Protein AF-A0AAX3AUS3-F1 (afdb_monomer_lite)

InterPro domains:
  IPR010995 DNA repair Rad51/transcription factor NusA, alpha-helical [SSF47794] (256-309)
  IPR06010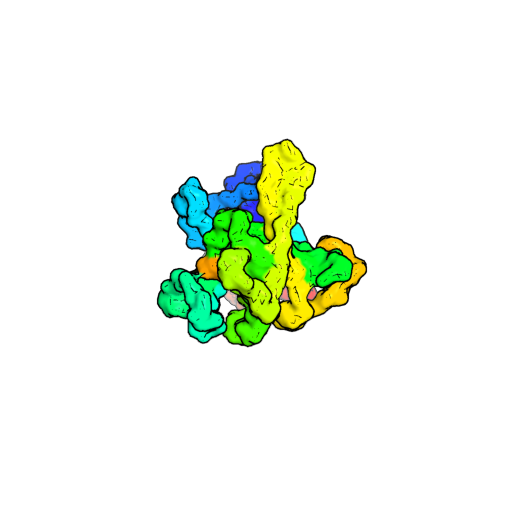1 SAM-like helix-hairpin-helix tandem [PF14520] (258-306)

Secondary structure (DSSP, 8-state):
-EEE-GGGHHHHSSEEEEEPP--TT----TTEE--EEETTEEE-PPPHHHHHHTT--HHHHHTT-PPPEEEEEETTEEEEEEPPEEEEEGGGS-TT-----BTTEEEEEEEEEE--EEETTEEEEE-HHHHHHTT---TTTEEEEEE-GGGHHHH-TTEEEEEEEEGGGS---SSPEEEEEEPPS-TT----EEEEEEPHHHHHHTT--GGGTSS--GGGSPPEEEEEETTEEEEEPPPP------------S----GGGSTT--HHHHHHHHHTT--SHHHHHH--HHHHHTSTT--HHHHHHHHHHHHHHHHHHHH--

Structure (mmCIF, N/CA/C/O backbone):
data_AF-A0AAX3AUS3-F1
#
_entry.id   AF-A0AAX3AUS3-F1
#
loop_
_atom_site.group_PDB
_atom_site.id
_atom_site.type_symbol
_atom_site.label_atom_id
_atom_site.label_alt_id
_atom_site.label_comp_id
_atom_site.label_asym_id
_atom_site.label_entity_id
_atom_site.label_seq_id
_atom_site.pdbx_PDB_ins_code
_atom_site.Cartn_x
_atom_site.Cartn_y
_atom_site.Cartn_z
_atom_site.occupancy
_atom_site.B_iso_or_equiv
_atom_site.auth_seq_id
_atom_site.auth_comp_id
_atom_site.auth_asym_id
_atom_site.auth_atom_id
_atom_site.pdbx_PDB_model_num
ATOM 1 N N . MET A 1 1 ? 20.034 9.438 -1.985 1.00 83.94 1 MET A N 1
ATOM 2 C CA . MET A 1 1 ? 19.423 10.259 -3.056 1.00 83.94 1 MET A CA 1
ATOM 3 C C . MET A 1 1 ? 18.583 9.333 -3.918 1.00 83.94 1 MET A C 1
ATOM 5 O O . MET A 1 1 ? 18.997 8.189 -4.070 1.00 83.94 1 MET A O 1
ATOM 9 N N . PHE A 1 2 ? 17.438 9.776 -4.434 1.00 87.12 2 PHE A N 1
ATOM 10 C CA . PHE A 1 2 ? 16.568 8.939 -5.269 1.00 87.12 2 PHE A CA 1
ATOM 11 C C . PHE A 1 2 ? 16.432 9.515 -6.677 1.00 87.12 2 PHE A C 1
ATOM 13 O O . PHE A 1 2 ? 16.380 10.736 -6.821 1.00 87.12 2 PHE A O 1
ATOM 20 N N . ARG A 1 3 ? 16.354 8.645 -7.693 1.00 89.19 3 ARG A N 1
ATOM 21 C CA . ARG A 1 3 ? 15.938 9.011 -9.056 1.00 89.19 3 ARG A CA 1
ATOM 22 C C . ARG A 1 3 ? 14.660 8.305 -9.441 1.00 89.19 3 ARG A C 1
ATOM 24 O O . ARG A 1 3 ? 14.629 7.077 -9.458 1.00 89.19 3 ARG A O 1
ATOM 31 N N . TYR A 1 4 ? 13.660 9.097 -9.796 1.00 90.00 4 TYR A N 1
ATOM 32 C CA . TYR A 1 4 ? 12.400 8.601 -10.331 1.00 90.00 4 TYR A CA 1
ATOM 33 C C . TYR A 1 4 ? 12.558 8.122 -11.777 1.00 90.00 4 TYR A C 1
ATOM 35 O O . TYR A 1 4 ? 13.305 8.727 -12.556 1.00 90.00 4 TYR A O 1
ATOM 43 N N . VAL A 1 5 ? 11.833 7.060 -12.127 1.00 90.06 5 VAL A N 1
ATOM 44 C CA . VAL A 1 5 ? 11.762 6.499 -13.486 1.00 90.06 5 VAL A CA 1
ATOM 45 C C . VAL A 1 5 ? 10.288 6.441 -13.931 1.00 90.06 5 VAL A C 1
ATOM 47 O O . VAL A 1 5 ? 9.714 5.360 -14.036 1.00 90.06 5 VAL A O 1
ATOM 50 N N . PRO A 1 6 ? 9.624 7.602 -14.115 1.00 90.94 6 PRO A N 1
ATOM 51 C CA . PRO A 1 6 ? 8.190 7.667 -14.420 1.00 90.94 6 PRO A CA 1
ATOM 52 C C . PRO A 1 6 ? 7.816 6.971 -15.733 1.00 90.94 6 PRO A C 1
ATOM 54 O O . PRO A 1 6 ? 6.706 6.470 -15.857 1.00 90.94 6 PRO A O 1
ATOM 57 N N . GLU A 1 7 ? 8.745 6.884 -16.687 1.00 89.94 7 GLU A N 1
ATOM 58 C CA . GLU A 1 7 ? 8.557 6.166 -17.951 1.00 89.94 7 GLU A CA 1
ATOM 59 C C . GLU A 1 7 ? 8.292 4.655 -17.801 1.00 89.94 7 GLU A C 1
ATOM 61 O O . GLU A 1 7 ? 7.805 4.038 -18.742 1.00 89.94 7 GLU A O 1
ATOM 66 N N . GLU A 1 8 ? 8.574 4.059 -16.639 1.00 89.00 8 GLU A N 1
ATOM 67 C CA . GLU A 1 8 ? 8.323 2.634 -16.378 1.00 89.00 8 GLU A CA 1
ATOM 68 C C . GLU A 1 8 ? 6.942 2.363 -15.759 1.00 89.00 8 GLU A C 1
ATOM 70 O O . GLU A 1 8 ? 6.615 1.204 -15.499 1.00 89.00 8 GLU A O 1
ATOM 75 N N . VAL A 1 9 ? 6.115 3.393 -15.524 1.00 91.81 9 VAL A N 1
ATOM 76 C CA . VAL A 1 9 ? 4.800 3.219 -14.882 1.00 91.81 9 VAL A CA 1
ATOM 77 C C . VAL A 1 9 ? 3.890 2.277 -15.667 1.00 91.81 9 VAL A C 1
ATOM 79 O O . VAL A 1 9 ? 3.230 1.444 -15.063 1.00 91.81 9 VAL A O 1
ATOM 82 N N . ASP A 1 10 ? 3.918 2.319 -16.999 1.00 87.44 10 ASP A N 1
ATOM 83 C CA . ASP A 1 10 ? 3.092 1.438 -17.834 1.00 87.44 10 ASP A CA 1
ATOM 84 C C . ASP A 1 10 ? 3.562 -0.026 -17.774 1.00 87.44 10 ASP A C 1
ATOM 86 O O . ASP A 1 10 ? 2.761 -0.949 -17.922 1.00 87.44 10 ASP A O 1
ATOM 90 N N . ASN A 1 11 ? 4.859 -0.250 -17.529 1.00 86.50 11 ASN A N 1
ATOM 91 C CA . ASN A 1 11 ? 5.459 -1.584 -17.465 1.00 86.50 11 ASN A CA 1
ATOM 92 C C . ASN A 1 11 ? 5.329 -2.211 -16.072 1.00 86.50 11 ASN A C 1
ATOM 94 O O . ASN A 1 11 ? 5.093 -3.411 -15.946 1.00 86.50 11 ASN A O 1
ATOM 98 N N . LEU A 1 12 ? 5.528 -1.410 -15.024 1.00 87.44 12 LEU A N 1
ATOM 99 C CA . LEU A 1 12 ? 5.581 -1.870 -13.634 1.00 87.44 12 LEU A CA 1
ATOM 100 C C . LEU A 1 12 ? 4.261 -1.632 -12.884 1.00 87.44 12 LEU A C 1
ATOM 102 O O . LEU A 1 12 ? 4.035 -2.194 -11.809 1.00 87.44 12 LEU A O 1
ATOM 106 N N . GLY A 1 13 ? 3.399 -0.769 -13.425 1.00 88.62 13 GLY A N 1
ATOM 107 C CA . GLY A 1 13 ? 2.206 -0.233 -12.772 1.00 88.62 13 GLY A CA 1
ATOM 108 C C . GLY A 1 13 ? 2.511 0.580 -11.507 1.00 88.62 13 GLY A C 1
ATOM 109 O O . GLY A 1 13 ? 1.615 0.780 -10.700 1.00 88.62 13 GLY A O 1
ATOM 110 N N . VAL A 1 14 ? 3.771 0.968 -11.297 1.00 91.94 14 VAL A N 1
ATOM 111 C CA . VAL A 1 14 ? 4.251 1.847 -10.222 1.00 91.94 14 VAL A CA 1
ATOM 112 C C . VAL A 1 14 ? 5.339 2.744 -10.781 1.00 91.94 14 VAL A C 1
ATOM 114 O O . VAL A 1 14 ? 6.019 2.375 -11.737 1.00 91.94 14 VAL A O 1
ATOM 117 N N . VAL A 1 15 ? 5.576 3.886 -10.144 1.00 93.19 15 VAL A N 1
ATOM 118 C CA . VAL A 1 15 ? 6.732 4.727 -10.456 1.00 93.19 15 VAL A CA 1
ATOM 119 C C . VAL A 1 15 ? 7.879 4.379 -9.507 1.00 93.19 15 VAL A C 1
ATOM 121 O O . VAL A 1 15 ? 7.813 4.735 -8.327 1.00 93.19 15 VAL A O 1
ATOM 124 N N . PRO A 1 16 ? 8.947 3.700 -9.965 1.00 92.25 16 PRO A N 1
ATOM 125 C CA . PRO A 1 16 ? 10.078 3.387 -9.108 1.00 92.25 16 PRO A CA 1
ATOM 126 C C . PRO A 1 16 ? 10.977 4.615 -8.908 1.00 92.25 16 PRO A C 1
ATOM 128 O O . PRO A 1 16 ? 11.146 5.475 -9.776 1.00 92.25 16 PRO A O 1
ATOM 131 N N . ALA A 1 17 ? 11.605 4.656 -7.743 1.00 91.44 17 ALA A N 1
ATOM 132 C CA . ALA A 1 17 ? 12.586 5.624 -7.300 1.00 91.44 17 ALA A CA 1
ATOM 133 C C . ALA A 1 17 ? 13.828 4.867 -6.815 1.00 91.44 17 ALA A C 1
ATOM 135 O O . ALA A 1 17 ? 13.840 4.247 -5.749 1.00 91.44 17 ALA A O 1
ATOM 136 N N . LEU A 1 18 ? 14.887 4.903 -7.620 1.00 89.00 18 LEU A N 1
ATOM 137 C CA . LEU A 1 18 ? 16.104 4.132 -7.386 1.00 89.00 18 LEU A CA 1
ATOM 138 C C . LEU A 1 18 ? 17.051 4.890 -6.457 1.00 89.00 18 LEU A C 1
ATOM 140 O O . LEU A 1 18 ? 17.414 6.040 -6.725 1.00 89.00 18 LEU A O 1
ATOM 144 N N . GLY A 1 19 ? 17.468 4.240 -5.374 1.00 85.94 19 GLY A N 1
ATOM 145 C CA . GLY A 1 19 ? 18.460 4.752 -4.443 1.00 85.94 19 GLY A CA 1
ATOM 146 C C . GLY A 1 19 ? 19.849 4.768 -5.076 1.00 85.94 19 GLY A C 1
ATOM 147 O O . GLY A 1 19 ? 20.423 3.724 -5.388 1.00 85.94 19 GLY A O 1
ATOM 148 N N . MET A 1 20 ? 20.422 5.958 -5.232 1.00 81.12 20 MET A N 1
ATOM 149 C CA . MET A 1 20 ? 21.800 6.127 -5.686 1.00 81.12 20 MET A CA 1
ATOM 150 C C . MET A 1 20 ? 22.754 6.310 -4.512 1.00 81.12 20 MET A C 1
ATOM 152 O O . MET A 1 20 ? 22.432 7.004 -3.539 1.00 81.12 20 MET A O 1
ATOM 156 N N . GLU A 1 21 ? 23.952 5.735 -4.643 1.00 79.38 21 GLU A N 1
ATOM 157 C CA . GLU A 1 21 ? 25.072 6.086 -3.771 1.00 79.38 21 GLU A CA 1
ATOM 158 C C . GLU A 1 21 ? 25.444 7.542 -4.010 1.00 79.38 21 GLU A C 1
ATOM 160 O O . GLU A 1 21 ? 25.384 8.045 -5.135 1.00 79.38 21 GLU A O 1
ATOM 165 N N . GLU A 1 22 ? 25.805 8.226 -2.933 1.00 67.50 22 GLU A N 1
ATOM 166 C CA . GLU A 1 22 ? 26.181 9.631 -2.945 1.00 67.50 22 GLU A CA 1
ATOM 167 C C . GLU A 1 22 ? 27.541 9.804 -3.643 1.00 67.50 22 GLU A C 1
ATOM 169 O O . GLU A 1 22 ? 28.576 10.014 -3.018 1.00 67.50 22 GLU A O 1
ATOM 174 N N . SER A 1 23 ? 27.569 9.675 -4.971 1.00 59.72 23 SER A N 1
ATOM 175 C CA . SER A 1 23 ? 28.712 10.116 -5.761 1.00 59.72 23 SER A CA 1
ATOM 176 C C . SER A 1 23 ? 28.613 11.633 -5.920 1.00 59.72 23 SER A C 1
ATOM 178 O O . SER A 1 23 ? 27.679 12.173 -6.513 1.00 59.72 23 SER A O 1
ATOM 180 N N . VAL A 1 24 ? 29.586 12.331 -5.337 1.00 54.22 24 VAL A N 1
ATOM 181 C CA . VAL A 1 24 ? 29.625 13.786 -5.089 1.00 54.22 24 VAL A CA 1
ATOM 182 C C . VAL A 1 24 ? 29.615 14.648 -6.374 1.00 54.22 24 VAL A C 1
ATOM 184 O O . VAL A 1 24 ? 29.699 15.870 -6.309 1.00 54.22 24 VAL A O 1
ATOM 187 N N . THR A 1 25 ? 29.491 14.060 -7.566 1.00 60.34 25 THR A N 1
ATOM 188 C CA . THR A 1 25 ? 29.701 14.763 -8.844 1.00 60.34 25 THR A CA 1
ATOM 189 C C . THR A 1 25 ? 28.603 14.588 -9.887 1.00 60.34 25 THR A C 1
ATOM 191 O O . THR A 1 25 ? 28.733 15.155 -10.972 1.00 60.34 25 THR A O 1
ATOM 194 N N . SER A 1 26 ? 27.521 13.858 -9.605 1.00 55.59 26 SER A N 1
ATOM 195 C CA . SER A 1 26 ? 26.424 13.746 -10.576 1.00 55.59 26 SER A CA 1
ATOM 196 C C . SER A 1 26 ? 25.618 15.054 -10.622 1.00 55.59 26 SER A C 1
ATOM 198 O O . SER A 1 26 ? 25.178 15.528 -9.570 1.00 55.59 26 SER A O 1
ATOM 200 N N . PRO A 1 27 ? 25.429 15.675 -11.803 1.00 60.28 27 PRO A N 1
ATOM 201 C CA . PRO A 1 27 ? 24.556 16.833 -11.946 1.00 60.28 27 PRO A CA 1
ATOM 202 C C . PRO A 1 27 ? 23.174 16.510 -11.376 1.00 60.28 27 PRO A C 1
ATOM 204 O O . PRO A 1 27 ? 22.625 15.445 -11.656 1.00 60.28 27 PRO A O 1
ATOM 207 N N . ARG A 1 28 ? 22.614 17.419 -10.570 1.00 65.00 28 ARG A N 1
ATOM 208 C CA . ARG A 1 28 ? 21.222 17.313 -10.123 1.00 65.00 28 ARG A CA 1
ATOM 209 C C . ARG A 1 28 ? 20.325 17.458 -11.347 1.00 65.00 28 ARG A C 1
ATOM 211 O O . ARG A 1 28 ? 20.086 18.573 -11.800 1.00 65.00 28 ARG A O 1
ATOM 218 N N . ASP A 1 29 ? 19.894 16.335 -11.897 1.00 71.69 29 ASP A N 1
ATOM 219 C CA . ASP A 1 29 ? 18.807 16.307 -12.868 1.00 71.69 29 ASP A CA 1
ATOM 220 C C . ASP A 1 29 ? 17.475 16.560 -12.141 1.00 71.69 29 ASP A C 1
ATOM 222 O O . ASP A 1 29 ? 17.361 16.275 -10.945 1.00 71.69 29 ASP A O 1
ATOM 226 N N . SER A 1 30 ? 16.461 17.063 -12.848 1.00 71.50 30 SER A N 1
ATOM 227 C CA . SER A 1 30 ? 15.121 17.353 -12.312 1.00 71.50 30 SER A CA 1
ATOM 228 C C . SER A 1 30 ? 14.442 16.135 -11.685 1.00 71.50 30 SER A C 1
ATOM 230 O O . SER A 1 30 ? 13.497 16.281 -10.922 1.00 71.50 30 SER A O 1
ATOM 232 N N . ARG A 1 31 ? 14.936 14.930 -11.979 1.00 70.62 31 ARG A N 1
ATOM 233 C CA . ARG A 1 31 ? 14.431 13.653 -11.463 1.00 70.62 31 ARG A CA 1
ATOM 234 C C . ARG A 1 31 ? 15.133 13.170 -10.199 1.00 70.62 31 ARG A C 1
ATOM 236 O O . ARG A 1 31 ? 14.808 12.090 -9.712 1.00 70.62 31 ARG A O 1
ATOM 243 N N . THR A 1 32 ? 16.111 13.922 -9.697 1.00 70.75 32 THR A N 1
ATOM 244 C CA . THR A 1 32 ? 16.968 13.507 -8.587 1.00 70.75 32 THR A CA 1
ATOM 245 C C . THR A 1 32 ? 16.659 14.302 -7.324 1.00 70.75 32 THR A C 1
ATOM 247 O O . THR A 1 32 ? 16.938 15.498 -7.256 1.00 70.75 32 THR A O 1
ATOM 250 N N . TYR A 1 33 ? 16.155 13.627 -6.292 1.00 75.12 33 TYR A N 1
ATOM 251 C CA . TYR A 1 33 ? 15.685 14.280 -5.070 1.00 75.12 33 TYR A CA 1
ATOM 252 C C . TYR A 1 33 ? 16.446 13.810 -3.827 1.00 75.12 33 TYR A C 1
ATOM 254 O O . TYR A 1 33 ? 16.821 12.635 -3.687 1.00 75.12 33 TYR A O 1
ATOM 262 N N . SER A 1 34 ? 16.718 14.756 -2.923 1.00 72.00 34 SER A N 1
ATOM 263 C CA . SER A 1 34 ? 17.267 14.468 -1.599 1.00 72.00 34 SER A CA 1
ATOM 264 C C . SER A 1 34 ? 16.146 14.164 -0.613 1.00 72.00 34 SER A C 1
ATOM 266 O O . SER A 1 34 ? 15.047 14.706 -0.698 1.00 72.00 34 SER A O 1
ATOM 268 N N . VAL A 1 35 ? 16.445 13.274 0.331 1.00 76.81 35 VAL A N 1
ATOM 269 C CA . VAL A 1 35 ? 15.640 13.143 1.541 1.00 76.81 35 VAL A CA 1
ATOM 270 C C . VAL A 1 35 ? 16.222 14.117 2.544 1.00 76.81 35 VAL A C 1
ATOM 272 O O . VAL A 1 35 ? 17.335 13.914 3.031 1.00 76.81 35 VAL A O 1
ATOM 275 N N . ASP A 1 36 ? 15.479 15.175 2.835 1.00 75.88 36 ASP A N 1
ATOM 276 C CA . ASP A 1 36 ? 15.906 16.163 3.814 1.00 75.88 36 ASP A CA 1
ATOM 277 C C . ASP A 1 36 ? 15.359 15.776 5.191 1.00 75.88 36 ASP A C 1
ATOM 279 O O . ASP A 1 36 ? 14.170 15.483 5.355 1.00 75.88 36 ASP A O 1
ATOM 283 N N . ASN A 1 37 ? 16.229 15.788 6.203 1.00 75.00 37 ASN A N 1
ATOM 284 C CA . ASN A 1 37 ? 15.822 15.615 7.593 1.00 75.00 37 ASN A CA 1
ATOM 285 C C . ASN A 1 37 ? 15.457 16.983 8.182 1.00 75.00 37 ASN A C 1
ATOM 287 O O . ASN A 1 37 ? 16.305 17.708 8.708 1.00 75.00 37 ASN A O 1
ATOM 291 N N . ALA A 1 38 ? 14.185 17.356 8.069 1.00 69.44 38 ALA A N 1
ATOM 292 C CA . ALA A 1 38 ? 13.661 18.594 8.628 1.00 69.44 38 ALA A CA 1
ATOM 293 C C . ALA A 1 38 ? 12.953 18.295 9.957 1.00 69.44 38 ALA A C 1
ATOM 295 O O . ALA A 1 38 ? 11.799 17.870 9.991 1.00 69.44 38 ALA A O 1
ATOM 296 N N . GLY A 1 39 ? 13.652 18.513 11.074 1.00 72.19 39 GLY A N 1
ATOM 297 C CA . GLY A 1 39 ? 13.067 18.374 12.413 1.00 72.19 39 GLY A CA 1
ATOM 298 C C . GLY A 1 39 ? 12.780 16.928 12.828 1.00 72.19 39 GLY A C 1
ATOM 299 O O . GLY A 1 39 ? 11.773 16.674 13.487 1.00 72.19 39 GLY A O 1
ATOM 300 N N . GLY A 1 40 ? 13.638 15.981 12.434 1.00 76.19 40 GLY A N 1
ATOM 301 C CA . GLY A 1 40 ? 13.478 14.562 12.767 1.00 76.19 40 GLY A CA 1
ATOM 302 C C . GLY A 1 40 ? 12.457 13.834 11.894 1.00 76.19 40 GLY A C 1
ATOM 303 O O . GLY A 1 40 ? 12.111 12.694 12.188 1.00 76.19 40 GLY A O 1
ATOM 304 N N . ARG A 1 41 ? 11.964 14.481 10.832 1.00 73.44 41 ARG A N 1
ATOM 305 C CA . ARG A 1 41 ? 11.118 13.860 9.813 1.00 73.44 41 ARG A CA 1
ATOM 306 C C . ARG A 1 41 ? 11.866 13.843 8.493 1.00 73.44 41 ARG A C 1
ATOM 308 O O . ARG A 1 41 ? 12.403 14.866 8.070 1.00 73.44 41 ARG A O 1
ATOM 315 N N . ASN A 1 42 ? 11.872 12.681 7.859 1.00 78.31 42 ASN A N 1
ATOM 316 C CA . ASN A 1 42 ? 12.346 12.528 6.495 1.00 78.31 42 ASN A CA 1
ATOM 317 C C . ASN A 1 42 ? 11.265 13.074 5.562 1.00 78.31 42 ASN A C 1
ATOM 319 O O . ASN A 1 42 ? 10.116 12.638 5.627 1.00 78.31 42 ASN A O 1
ATOM 323 N N . ARG A 1 43 ? 11.621 14.050 4.729 1.00 83.31 43 ARG A N 1
ATOM 324 C CA . ARG A 1 43 ? 10.750 14.564 3.674 1.00 83.31 43 ARG A CA 1
ATOM 325 C C . ARG A 1 43 ? 11.312 14.130 2.331 1.00 83.31 43 ARG A C 1
ATOM 327 O O . ARG A 1 43 ? 12.473 14.401 2.043 1.00 83.31 43 ARG A O 1
ATOM 334 N N . LEU A 1 44 ? 10.473 13.489 1.527 1.00 85.31 44 LEU A N 1
ATOM 335 C CA . LEU A 1 44 ? 10.748 13.200 0.129 1.00 85.31 44 LEU A CA 1
ATOM 336 C C . LEU A 1 44 ? 9.862 14.105 -0.728 1.00 85.31 44 LEU A C 1
ATOM 338 O O . LEU A 1 44 ? 8.665 14.227 -0.475 1.00 85.31 44 LEU A O 1
ATOM 342 N N . GLU A 1 45 ? 10.462 14.783 -1.698 1.00 88.19 45 GLU A N 1
ATOM 343 C CA . GLU A 1 45 ? 9.734 15.589 -2.673 1.00 88.19 45 GLU A CA 1
ATOM 344 C C . GLU A 1 45 ? 9.413 14.729 -3.899 1.00 88.19 45 GLU A C 1
ATOM 346 O O . GLU A 1 45 ? 10.284 14.036 -4.429 1.00 88.19 45 GLU A O 1
ATOM 351 N N . ILE A 1 46 ? 8.145 14.744 -4.307 1.00 89.56 46 ILE A N 1
ATOM 352 C CA . ILE A 1 46 ? 7.623 13.986 -5.446 1.00 89.56 46 ILE A CA 1
ATOM 353 C C . ILE A 1 46 ? 7.517 14.951 -6.625 1.00 89.56 46 ILE A C 1
ATOM 355 O O . ILE A 1 46 ? 6.958 16.039 -6.476 1.00 89.56 46 ILE A O 1
ATOM 359 N N . SER A 1 47 ? 8.084 14.583 -7.775 1.00 89.44 47 SER A N 1
ATOM 360 C CA . SER A 1 47 ? 8.068 15.449 -8.957 1.00 89.44 47 SER A CA 1
ATOM 361 C C . SER A 1 47 ? 6.686 15.495 -9.615 1.00 89.44 47 SER A C 1
ATOM 363 O O . SER A 1 47 ? 5.901 14.552 -9.512 1.00 89.44 47 SER A O 1
ATOM 365 N N . GLU A 1 48 ? 6.404 16.574 -10.352 1.00 92.38 48 GLU A N 1
ATOM 366 C CA . GLU A 1 48 ? 5.195 16.666 -11.185 1.00 92.38 48 GLU A CA 1
ATOM 367 C C . GLU A 1 48 ? 5.144 15.542 -12.239 1.00 92.38 48 GLU A C 1
ATOM 369 O O . GLU A 1 48 ? 4.062 15.034 -12.524 1.00 92.38 48 GLU A O 1
ATOM 374 N N . ASP A 1 49 ? 6.299 15.082 -12.742 1.00 91.44 49 ASP A N 1
ATOM 375 C CA . ASP A 1 49 ? 6.390 13.933 -13.656 1.00 91.44 49 ASP A CA 1
ATOM 376 C C . ASP A 1 49 ? 5.869 12.640 -13.007 1.00 91.44 49 ASP A C 1
ATOM 378 O O . ASP A 1 49 ? 5.171 11.873 -13.661 1.00 91.44 49 ASP A O 1
ATOM 382 N N . VAL A 1 50 ? 6.181 12.395 -11.726 1.00 91.75 50 VAL A N 1
ATOM 383 C CA . VAL A 1 50 ? 5.688 11.215 -10.989 1.00 91.75 50 VAL A CA 1
ATOM 384 C C . VAL A 1 50 ? 4.177 11.304 -10.801 1.00 91.75 50 VAL A C 1
ATOM 386 O O . VAL A 1 50 ? 3.479 10.327 -11.048 1.00 91.75 50 VAL A O 1
ATOM 389 N N . LEU A 1 51 ? 3.662 12.474 -10.405 1.00 93.62 51 LEU A N 1
ATOM 390 C CA . LEU A 1 51 ? 2.219 12.683 -10.246 1.00 93.62 51 LEU A CA 1
ATOM 391 C C . LEU A 1 51 ? 1.477 12.514 -11.577 1.00 93.62 51 LEU A C 1
ATOM 393 O O . LEU A 1 51 ? 0.436 11.872 -11.617 1.00 93.62 51 LEU A O 1
ATOM 397 N N . THR A 1 52 ? 2.040 13.030 -12.670 1.00 94.38 52 THR A N 1
ATOM 398 C CA . THR A 1 52 ? 1.470 12.887 -14.018 1.00 94.38 52 THR A CA 1
ATOM 399 C C . THR A 1 52 ? 1.499 11.434 -14.488 1.00 94.38 52 THR A C 1
ATOM 401 O O . THR A 1 52 ? 0.511 10.956 -15.035 1.00 94.38 52 THR A O 1
ATOM 404 N N . ALA A 1 53 ? 2.606 10.718 -14.260 1.00 93.12 53 ALA A N 1
ATOM 405 C CA . ALA A 1 53 ? 2.736 9.299 -14.598 1.00 93.12 53 ALA A CA 1
ATOM 406 C C . ALA A 1 53 ? 1.735 8.434 -13.823 1.00 93.12 53 ALA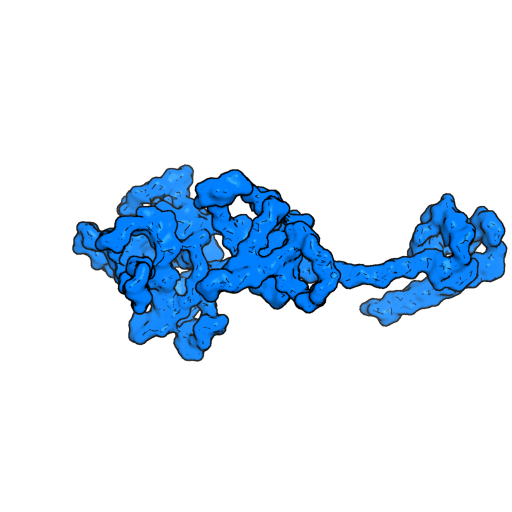 A C 1
ATOM 408 O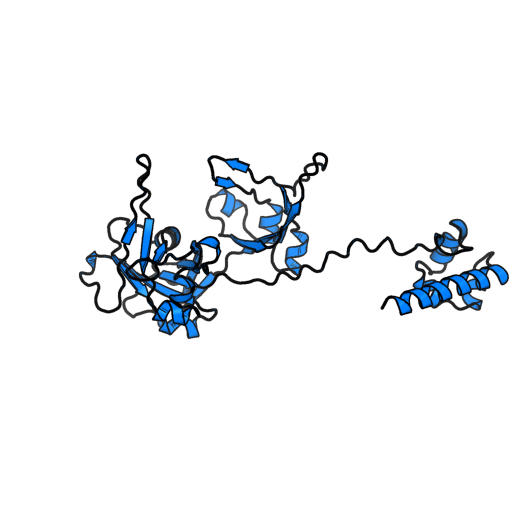 O . ALA A 1 53 ? 1.179 7.485 -14.363 1.00 93.12 53 ALA A O 1
ATOM 409 N N . LEU A 1 54 ? 1.457 8.811 -12.577 1.00 93.94 54 LEU A N 1
ATOM 410 C CA . LEU A 1 54 ? 0.406 8.216 -11.769 1.00 93.94 54 LEU A CA 1
ATOM 411 C C . LEU A 1 54 ? -0.968 8.816 -12.049 1.00 93.94 54 LEU A C 1
ATOM 413 O O . LEU A 1 54 ? -1.847 8.558 -11.253 1.00 93.94 54 LEU A O 1
ATOM 417 N N . ASP A 1 55 ? -1.187 9.615 -13.098 1.00 94.88 55 ASP A N 1
ATOM 418 C CA . ASP A 1 55 ? -2.492 10.211 -13.429 1.00 94.88 55 ASP A CA 1
ATOM 419 C C . ASP A 1 55 ? -3.183 10.862 -12.205 1.00 94.88 55 ASP A C 1
ATOM 421 O O . ASP A 1 55 ? -4.342 10.599 -11.873 1.00 94.88 55 ASP A O 1
ATOM 425 N N . ILE A 1 56 ? -2.412 11.671 -11.472 1.00 93.25 56 ILE A N 1
ATOM 426 C CA . ILE A 1 56 ? -2.851 12.448 -10.310 1.00 93.25 56 ILE A CA 1
ATOM 427 C C . ILE A 1 56 ? -2.943 13.922 -10.687 1.00 93.25 56 ILE A C 1
ATOM 429 O O . ILE A 1 56 ? -1.995 14.513 -11.208 1.00 93.25 56 ILE A O 1
ATOM 433 N N . ASP A 1 57 ? -4.070 14.542 -10.339 1.00 93.44 57 ASP A N 1
ATOM 434 C CA . ASP A 1 57 ? -4.278 15.974 -10.519 1.00 93.44 57 ASP A CA 1
ATOM 435 C C . ASP A 1 57 ? -3.355 16.793 -9.595 1.00 93.44 57 ASP A C 1
ATOM 437 O O . ASP A 1 57 ? -3.520 16.857 -8.371 1.00 93.44 57 ASP A O 1
ATOM 441 N N . ILE A 1 58 ? -2.370 17.451 -10.206 1.00 92.94 58 ILE A N 1
ATOM 442 C CA . ILE A 1 58 ? -1.390 18.302 -9.527 1.00 92.94 58 ILE A CA 1
ATOM 443 C C . ILE A 1 58 ? -2.067 19.500 -8.849 1.00 92.94 58 ILE A C 1
ATOM 445 O O . ILE A 1 58 ? -1.627 19.924 -7.775 1.00 92.94 58 ILE A O 1
ATOM 449 N N . ASP A 1 59 ? -3.127 20.055 -9.438 1.00 93.81 59 ASP A N 1
ATOM 450 C CA . ASP A 1 59 ? -3.832 21.197 -8.860 1.00 93.81 59 ASP A CA 1
ATOM 451 C C . ASP A 1 59 ? -4.597 20.776 -7.600 1.00 93.81 59 ASP A C 1
ATOM 453 O O . ASP A 1 59 ? -4.585 21.506 -6.603 1.00 93.81 59 ASP A O 1
ATOM 457 N N . ALA A 1 60 ? -5.155 19.560 -7.580 1.00 90.06 60 ALA A N 1
ATOM 458 C CA . ALA A 1 60 ? -5.744 18.976 -6.375 1.00 90.06 60 ALA A CA 1
ATOM 459 C C . ALA A 1 60 ? -4.696 18.801 -5.262 1.00 90.06 60 ALA A C 1
ATOM 461 O O . ALA A 1 60 ? -4.930 19.216 -4.123 1.00 90.06 60 ALA A O 1
ATOM 462 N N . VAL A 1 61 ? -3.505 18.279 -5.588 1.00 89.38 61 VAL A N 1
ATOM 463 C CA . VAL A 1 61 ? -2.383 18.162 -4.635 1.00 89.38 61 VAL A CA 1
ATOM 464 C C . VAL A 1 61 ? -1.974 19.537 -4.093 1.00 89.38 61 VAL A C 1
ATOM 466 O O . VA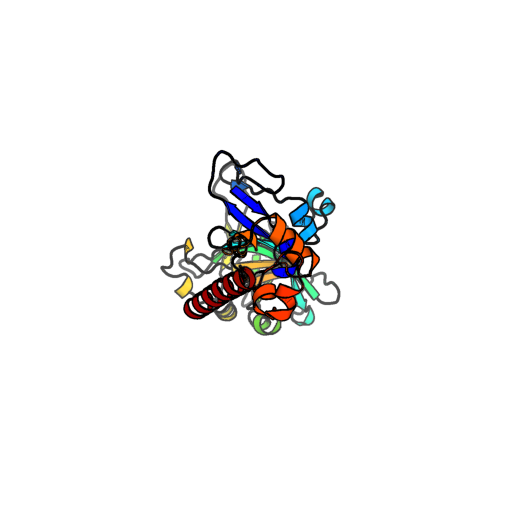L A 1 61 ? -1.846 19.706 -2.879 1.00 89.38 61 VAL A O 1
ATOM 469 N N . LYS A 1 62 ? -1.829 20.548 -4.961 1.00 88.44 62 LYS A N 1
ATOM 470 C CA . LYS A 1 62 ? -1.491 21.933 -4.571 1.00 88.44 62 LYS A CA 1
ATOM 471 C C . LYS A 1 62 ? -2.567 22.573 -3.691 1.00 88.44 62 LYS A C 1
ATOM 473 O O . LYS A 1 62 ? -2.233 23.362 -2.807 1.00 88.44 62 LYS A O 1
ATOM 478 N N . ALA A 1 63 ? -3.833 22.217 -3.896 1.00 89.94 63 ALA A N 1
ATOM 479 C CA . ALA A 1 63 ? -4.953 22.647 -3.065 1.00 89.94 63 ALA A CA 1
ATOM 480 C C . ALA A 1 63 ? -5.039 21.913 -1.710 1.00 89.94 63 ALA A C 1
ATOM 482 O O . ALA A 1 63 ? -5.867 22.282 -0.879 1.00 89.94 63 ALA A O 1
ATOM 483 N N . GLY A 1 64 ? -4.193 20.903 -1.468 1.00 85.88 64 GLY A N 1
ATOM 484 C CA . GLY A 1 64 ? -4.233 20.072 -0.262 1.00 85.88 64 GLY A CA 1
ATOM 485 C C . GLY A 1 64 ? -5.294 18.968 -0.296 1.00 85.88 64 GLY A C 1
ATOM 486 O O . GLY A 1 64 ? -5.555 18.361 0.736 1.00 85.88 64 GLY A O 1
ATOM 487 N N . ASN A 1 65 ? -5.872 18.708 -1.471 1.00 85.00 65 ASN A N 1
ATOM 488 C CA . ASN A 1 65 ? -6.918 17.711 -1.717 1.00 85.00 65 ASN A CA 1
ATOM 489 C C . ASN A 1 65 ? -6.440 16.605 -2.674 1.00 85.00 65 ASN A C 1
ATOM 491 O O . ASN A 1 65 ? -7.249 15.960 -3.335 1.00 85.00 65 ASN A O 1
ATOM 495 N N . GLY A 1 66 ? -5.125 16.438 -2.821 1.00 83.50 66 GLY A N 1
ATOM 496 C CA . GLY A 1 66 ? -4.564 15.383 -3.655 1.00 83.50 66 GLY A CA 1
ATOM 497 C C . GLY A 1 66 ? -4.880 13.998 -3.088 1.00 83.50 66 GLY A C 1
ATOM 498 O O . GLY A 1 66 ? -5.008 13.865 -1.866 1.00 83.50 66 GLY A O 1
ATOM 499 N N . PRO A 1 67 ? -4.981 12.967 -3.943 1.00 85.06 67 PRO A N 1
ATOM 500 C CA . PRO A 1 67 ? -5.115 11.599 -3.473 1.00 85.06 67 PRO A CA 1
ATOM 501 C C . PRO A 1 67 ? -3.881 11.196 -2.662 1.00 85.06 67 PRO A C 1
ATOM 503 O O . PRO A 1 67 ? -2.781 11.732 -2.837 1.00 85.06 67 PRO A O 1
ATOM 506 N N . LEU A 1 68 ? -4.073 10.230 -1.770 1.00 84.69 68 LEU A N 1
ATOM 507 C CA . LEU A 1 68 ? -2.963 9.577 -1.092 1.00 84.69 68 LEU A CA 1
ATOM 508 C C . LEU A 1 68 ? -2.200 8.693 -2.090 1.00 84.69 68 LEU A C 1
ATOM 510 O O . LEU A 1 68 ? -2.724 8.300 -3.135 1.00 84.69 68 LEU A O 1
ATOM 514 N N . LEU A 1 69 ? -0.941 8.420 -1.764 1.00 89.50 69 LEU A N 1
ATOM 515 C CA . LEU A 1 69 ? -0.057 7.559 -2.539 1.00 89.50 69 LEU A CA 1
ATOM 516 C C . LEU A 1 69 ? 0.316 6.349 -1.698 1.00 89.50 69 LEU A C 1
ATOM 518 O O . LEU A 1 69 ? 0.708 6.513 -0.537 1.00 89.50 69 LEU A O 1
ATOM 522 N N . ASP A 1 70 ? 0.272 5.174 -2.312 1.00 87.88 70 ASP A N 1
ATOM 523 C CA . ASP A 1 70 ? 0.846 3.977 -1.719 1.00 87.88 70 ASP A CA 1
ATOM 524 C C . ASP A 1 70 ? 2.353 3.994 -1.994 1.00 87.88 70 ASP A C 1
ATOM 526 O O . ASP A 1 70 ? 2.809 4.280 -3.106 1.00 87.88 70 ASP A O 1
ATOM 530 N N . VAL A 1 71 ? 3.142 3.762 -0.942 1.00 89.81 71 VAL A N 1
ATOM 531 C CA . VAL A 1 71 ? 4.605 3.811 -0.995 1.00 89.81 71 VAL A CA 1
ATOM 532 C C . VAL A 1 71 ? 5.152 2.447 -0.614 1.00 89.81 71 VAL A C 1
ATOM 534 O O . VAL A 1 71 ? 5.069 2.033 0.542 1.00 89.81 71 VAL A O 1
ATOM 537 N N . PHE A 1 72 ? 5.759 1.776 -1.583 1.00 88.69 72 PHE A N 1
ATOM 538 C CA . PHE A 1 72 ? 6.418 0.490 -1.403 1.00 88.69 72 PHE A CA 1
ATOM 539 C C . PHE A 1 72 ? 7.913 0.720 -1.212 1.00 88.69 72 PHE A C 1
ATOM 541 O O . PHE A 1 72 ? 8.512 1.536 -1.911 1.00 88.69 72 PHE A O 1
ATOM 548 N N . ALA A 1 73 ? 8.537 0.006 -0.280 1.00 89.19 73 ALA A N 1
ATOM 549 C CA . ALA A 1 73 ? 9.975 0.078 -0.051 1.00 89.19 73 ALA A CA 1
ATOM 550 C C . ALA A 1 73 ? 10.596 -1.308 -0.229 1.00 89.19 73 ALA A C 1
ATOM 552 O O . ALA A 1 73 ? 10.110 -2.288 0.326 1.00 89.19 73 ALA A O 1
ATOM 553 N N . GLY A 1 74 ? 11.677 -1.373 -0.999 1.00 87.12 74 GLY A N 1
ATOM 554 C CA . GLY A 1 74 ? 12.472 -2.575 -1.222 1.00 87.12 74 GLY A CA 1
ATOM 555 C C . GLY A 1 74 ? 13.962 -2.291 -1.061 1.00 87.12 74 GLY A C 1
ATOM 556 O O . GLY A 1 74 ? 14.370 -1.194 -0.666 1.00 87.12 74 GLY A O 1
ATOM 557 N N . ASP A 1 75 ? 14.800 -3.276 -1.390 1.00 84.81 75 ASP A N 1
ATOM 558 C CA . ASP A 1 75 ? 16.252 -3.107 -1.315 1.00 84.81 75 ASP A CA 1
ATOM 559 C C . ASP A 1 75 ? 16.714 -2.000 -2.276 1.00 84.81 75 ASP A C 1
ATOM 561 O O . ASP A 1 75 ? 16.645 -2.128 -3.500 1.00 84.81 75 ASP A O 1
ATOM 565 N N . ARG A 1 76 ? 17.153 -0.873 -1.702 1.00 86.00 76 ARG A N 1
ATOM 566 C CA . ARG A 1 76 ? 17.619 0.332 -2.414 1.00 86.00 76 ARG A CA 1
ATOM 567 C C . ARG A 1 76 ? 16.590 0.952 -3.371 1.00 86.00 76 ARG A C 1
ATOM 569 O O . ARG A 1 76 ? 16.975 1.742 -4.234 1.00 86.00 76 ARG A O 1
ATOM 576 N N . MET A 1 77 ? 15.303 0.656 -3.215 1.00 89.88 77 MET A N 1
ATOM 577 C CA . MET A 1 77 ? 14.235 1.186 -4.064 1.00 89.88 77 MET A CA 1
ATOM 578 C C . MET A 1 77 ? 13.041 1.629 -3.227 1.00 89.88 77 MET A C 1
ATOM 580 O O . MET A 1 77 ? 12.693 0.995 -2.236 1.00 89.88 77 MET A O 1
ATOM 584 N N . ILE A 1 78 ? 12.396 2.706 -3.660 1.00 92.31 78 ILE A N 1
ATOM 585 C CA . ILE A 1 78 ? 11.035 3.054 -3.252 1.00 92.31 78 ILE A CA 1
ATOM 586 C C . ILE A 1 78 ? 10.174 3.043 -4.516 1.00 92.31 78 ILE A C 1
ATOM 588 O O . ILE A 1 78 ? 10.678 3.400 -5.574 1.00 92.31 78 ILE A O 1
ATOM 592 N N . ALA A 1 79 ? 8.913 2.644 -4.450 1.00 92.69 79 ALA A N 1
ATOM 593 C CA . ALA A 1 79 ? 7.978 2.746 -5.564 1.00 92.69 79 ALA A CA 1
ATOM 594 C C . ALA A 1 79 ? 6.676 3.412 -5.116 1.00 92.69 79 ALA A C 1
ATOM 596 O O . ALA A 1 79 ? 6.282 3.284 -3.958 1.00 92.69 79 ALA A O 1
ATOM 597 N N . PHE A 1 80 ? 6.039 4.134 -6.034 1.00 93.69 80 PHE A N 1
ATOM 598 C CA . PHE A 1 80 ? 4.816 4.894 -5.784 1.00 93.69 80 PHE A CA 1
ATOM 599 C C . PHE A 1 80 ? 3.686 4.369 -6.656 1.00 93.69 80 PHE A C 1
ATOM 601 O O . PHE A 1 80 ? 3.902 4.135 -7.846 1.00 93.69 80 PHE A O 1
ATOM 608 N N . ASP A 1 81 ? 2.498 4.245 -6.078 1.00 93.38 81 ASP A N 1
ATOM 609 C CA . ASP A 1 81 ? 1.261 3.955 -6.800 1.00 93.38 81 ASP A CA 1
ATOM 610 C C . ASP A 1 81 ? 0.126 4.874 -6.329 1.00 93.38 81 ASP A C 1
ATOM 612 O O . ASP A 1 81 ? 0.202 5.474 -5.248 1.00 93.38 81 ASP A O 1
ATOM 616 N N . LYS A 1 82 ? -0.938 4.983 -7.130 1.00 90.75 82 LYS A N 1
ATOM 617 C CA . LYS A 1 82 ? -2.212 5.542 -6.672 1.00 90.75 82 LYS A CA 1
ATOM 618 C C . LYS A 1 82 ? -2.672 4.751 -5.448 1.00 90.75 82 LYS A C 1
ATOM 620 O O . LYS A 1 82 ? -2.600 3.526 -5.447 1.00 90.75 82 LYS A O 1
ATOM 625 N N . SER A 1 83 ? -3.160 5.451 -4.423 1.00 86.00 83 SER A N 1
ATOM 626 C CA . SER A 1 83 ? -3.689 4.768 -3.245 1.00 86.00 83 SER A CA 1
ATOM 627 C C . SER A 1 83 ? -4.834 3.836 -3.624 1.00 86.00 83 SER A C 1
ATOM 629 O O . SER A 1 83 ? -5.798 4.246 -4.280 1.00 86.00 83 SER A O 1
ATOM 631 N N . SER A 1 84 ? -4.706 2.587 -3.194 1.00 85.88 84 SER A N 1
ATOM 632 C CA . SER A 1 84 ? -5.761 1.592 -3.293 1.00 85.88 84 SER A CA 1
ATOM 633 C C . SER A 1 84 ? -7.017 2.054 -2.542 1.00 85.88 84 SER A C 1
ATOM 635 O O . SER A 1 84 ? -6.964 2.631 -1.449 1.00 85.88 84 SER A O 1
ATOM 637 N N . ALA A 1 85 ? -8.169 1.817 -3.166 1.00 90.56 85 ALA A N 1
ATOM 638 C CA . ALA A 1 85 ? -9.476 2.059 -2.581 1.00 90.56 85 ALA A CA 1
ATOM 639 C C . ALA A 1 85 ? -10.269 0.754 -2.576 1.00 90.56 85 ALA A C 1
ATOM 641 O O . ALA A 1 85 ? -10.221 -0.004 -3.544 1.00 90.56 85 ALA A O 1
ATOM 642 N N . ILE A 1 86 ? -10.994 0.509 -1.492 1.00 92.44 86 ILE A N 1
ATOM 643 C CA . ILE A 1 86 ? -11.826 -0.680 -1.311 1.00 92.44 86 ILE A CA 1
ATOM 644 C C . ILE A 1 86 ? -13.273 -0.220 -1.237 1.00 92.44 86 ILE A C 1
ATOM 646 O O . ILE A 1 86 ? -13.592 0.691 -0.475 1.00 92.44 86 ILE A O 1
ATOM 650 N N . ALA A 1 87 ? -14.146 -0.842 -2.019 1.00 94.56 87 ALA A N 1
ATOM 651 C CA . ALA A 1 87 ? -15.578 -0.607 -1.941 1.00 94.56 87 ALA A CA 1
ATOM 652 C C . ALA A 1 87 ? -16.202 -1.603 -0.961 1.00 94.56 87 ALA A C 1
ATOM 654 O O . ALA A 1 87 ? -16.031 -2.810 -1.110 1.00 94.56 87 ALA A O 1
ATOM 655 N N . VAL A 1 88 ? -16.921 -1.099 0.041 1.00 94.88 88 VAL A N 1
ATOM 656 C CA . VAL A 1 88 ? -17.686 -1.923 0.981 1.00 94.88 88 VAL A CA 1
ATOM 657 C C . VAL A 1 88 ? -19.173 -1.796 0.652 1.00 94.88 88 VAL A C 1
ATOM 659 O O . VAL A 1 88 ? -19.713 -0.691 0.770 1.00 94.88 88 VAL A O 1
ATOM 662 N N . PRO A 1 89 ? -19.852 -2.884 0.248 1.00 95.00 89 PRO A N 1
ATOM 663 C CA . PRO A 1 89 ? -21.283 -2.851 -0.029 1.00 95.00 89 PRO A CA 1
ATOM 664 C C . PRO A 1 89 ? -22.081 -2.467 1.220 1.00 95.00 89 PRO A C 1
ATOM 666 O O . PRO A 1 89 ? -21.888 -3.029 2.297 1.00 95.00 89 PRO A O 1
ATOM 669 N N . THR A 1 90 ? -22.991 -1.504 1.096 1.00 94.38 90 THR A N 1
ATOM 670 C CA . THR A 1 90 ? -23.807 -1.048 2.236 1.00 94.38 90 THR A CA 1
ATOM 671 C C . THR A 1 90 ? -24.797 -2.088 2.741 1.00 94.38 90 THR A C 1
ATOM 673 O O . THR A 1 90 ? -25.164 -2.047 3.909 1.00 94.38 90 THR A O 1
ATOM 676 N N . ASP A 1 91 ? -25.214 -3.030 1.899 1.00 94.44 91 ASP A N 1
ATOM 677 C CA . ASP A 1 91 ? -26.085 -4.146 2.274 1.00 94.44 91 ASP A CA 1
ATOM 678 C C . ASP A 1 91 ? -25.355 -5.242 3.066 1.00 94.44 91 ASP A C 1
ATOM 680 O O . ASP A 1 91 ? -26.008 -6.052 3.724 1.00 94.44 91 ASP A O 1
ATOM 684 N N . ALA A 1 92 ? -24.019 -5.244 3.042 1.00 93.19 92 ALA A N 1
ATOM 685 C CA . ALA A 1 92 ? -23.187 -6.065 3.915 1.00 93.19 92 ALA A CA 1
ATOM 686 C C . ALA A 1 92 ? -23.001 -5.438 5.311 1.00 93.19 92 ALA A C 1
ATOM 688 O O . ALA A 1 92 ? -22.611 -6.123 6.257 1.00 93.19 92 ALA A O 1
ATOM 689 N N . LEU A 1 93 ? -23.275 -4.137 5.461 1.00 93.06 93 LEU A N 1
ATOM 690 C CA . LEU A 1 93 ? -23.145 -3.436 6.734 1.00 93.06 93 LEU A CA 1
ATOM 691 C C . LEU A 1 93 ? -24.369 -3.678 7.635 1.00 93.06 93 LEU A C 1
ATOM 693 O O . LEU A 1 93 ? -25.463 -3.960 7.150 1.00 93.06 93 LEU A O 1
ATOM 697 N N . PRO A 1 94 ? -24.218 -3.545 8.966 1.00 90.31 94 PRO A N 1
ATOM 698 C CA . PRO A 1 94 ? -25.338 -3.561 9.895 1.00 90.31 94 PRO A CA 1
ATOM 699 C C . PRO A 1 94 ? -26.436 -2.559 9.517 1.00 90.31 94 PRO A C 1
ATOM 701 O O . PRO A 1 94 ? -26.145 -1.426 9.137 1.00 90.31 94 PRO A O 1
ATOM 704 N N . ASP A 1 95 ? -27.697 -2.953 9.718 1.00 90.50 95 ASP A N 1
ATOM 705 C CA . ASP A 1 95 ? -28.886 -2.140 9.407 1.00 90.50 95 ASP A CA 1
ATOM 706 C C . ASP A 1 95 ? -28.900 -0.754 10.089 1.00 90.50 95 ASP A C 1
ATOM 708 O O . ASP A 1 95 ? -29.650 0.134 9.682 1.00 90.50 95 ASP A O 1
ATOM 712 N N . ASP A 1 96 ? -28.127 -0.574 11.165 1.00 86.50 96 ASP A N 1
ATOM 713 C CA . ASP A 1 96 ? -27.988 0.675 11.916 1.00 86.50 96 ASP A CA 1
ATOM 714 C C . ASP A 1 96 ? -26.835 1.573 11.429 1.00 86.50 96 ASP A C 1
ATOM 716 O O . ASP A 1 96 ? -26.530 2.583 12.065 1.00 86.50 96 ASP A O 1
ATOM 720 N N . TYR A 1 97 ? -26.204 1.246 10.299 1.00 89.31 97 TYR A N 1
ATOM 721 C CA . TYR A 1 97 ? -25.227 2.112 9.649 1.00 89.31 97 TYR A CA 1
ATOM 722 C C . TYR A 1 97 ? -25.904 3.336 9.001 1.00 89.31 97 TYR A C 1
ATOM 724 O O . TYR A 1 97 ? -26.727 3.213 8.097 1.00 89.31 97 TYR A O 1
ATOM 732 N N . GLU A 1 98 ? -25.537 4.539 9.452 1.00 87.44 98 GLU A N 1
ATOM 733 C CA . GLU A 1 98 ? -26.115 5.821 9.000 1.00 87.44 98 GLU A CA 1
ATOM 734 C C . GLU A 1 98 ? -25.201 6.606 8.037 1.00 87.44 98 GLU A C 1
ATOM 736 O O . GLU A 1 98 ? -25.248 7.837 7.997 1.00 87.44 98 GLU A O 1
ATOM 741 N N . GLY A 1 99 ? -24.311 5.922 7.319 1.00 85.69 99 GLY A N 1
ATOM 742 C CA . GLY A 1 99 ? -23.357 6.575 6.427 1.00 85.69 99 GLY A CA 1
ATOM 743 C C . GLY A 1 99 ? -23.915 7.014 5.071 1.00 85.69 99 GLY A C 1
ATOM 744 O O . GLY A 1 99 ? -24.912 6.484 4.573 1.00 85.69 99 GLY A O 1
ATOM 745 N N . GLU A 1 100 ? -23.248 7.991 4.463 1.00 86.56 100 GLU A N 1
ATOM 746 C CA . GLU A 1 100 ? -23.412 8.355 3.063 1.00 86.56 100 GLU A CA 1
ATOM 747 C C . GLU A 1 100 ? -22.712 7.315 2.178 1.00 86.56 100 GLU A C 1
ATOM 749 O O . GLU A 1 100 ? -21.520 7.045 2.309 1.00 86.56 100 GLU A O 1
ATOM 754 N N . SER A 1 101 ? -23.459 6.744 1.235 1.00 89.69 101 SER A N 1
ATOM 755 C CA . SER A 1 101 ? -22.910 5.844 0.222 1.00 89.69 101 SER A CA 1
ATOM 756 C C . SER A 1 101 ? -23.095 6.416 -1.169 1.00 89.69 101 SER A C 1
ATOM 758 O O . SER A 1 101 ? -24.118 7.030 -1.491 1.00 89.69 101 SER A O 1
ATOM 760 N N . GLU A 1 102 ? -22.109 6.172 -2.021 1.00 87.56 102 GLU A N 1
ATOM 761 C CA . GLU A 1 102 ? -22.211 6.439 -3.445 1.00 87.56 102 GLU A CA 1
ATOM 762 C C . GLU A 1 102 ? -22.505 5.110 -4.138 1.00 87.56 102 GLU A C 1
ATOM 764 O O . GLU A 1 102 ? -21.764 4.144 -4.007 1.00 87.56 102 GLU A O 1
ATOM 769 N N . ASN A 1 103 ? -23.627 5.033 -4.857 1.00 93.56 103 ASN A N 1
ATOM 770 C CA . ASN A 1 103 ? -24.053 3.822 -5.574 1.00 93.56 103 ASN A CA 1
ATOM 771 C C . ASN A 1 103 ? -24.268 2.571 -4.695 1.00 93.56 103 ASN A C 1
ATOM 773 O O . ASN A 1 103 ? -24.245 1.458 -5.209 1.00 93.56 103 ASN A O 1
ATOM 777 N N . GLY A 1 104 ? -24.543 2.748 -3.399 1.00 95.25 104 GLY A N 1
ATOM 778 C CA . GLY A 1 104 ? -24.739 1.635 -2.464 1.00 95.25 104 GLY A CA 1
ATOM 779 C C . GLY A 1 104 ? -23.436 1.041 -1.929 1.00 95.25 104 GLY A C 1
ATOM 780 O O . GLY A 1 104 ? -23.473 -0.017 -1.303 1.00 95.25 104 GLY A O 1
ATOM 781 N N . GLU A 1 105 ? -22.309 1.721 -2.126 1.00 95.88 105 GLU A N 1
ATOM 782 C CA . GLU A 1 105 ? -21.000 1.325 -1.617 1.00 95.88 105 GLU A CA 1
ATOM 783 C C . GLU A 1 105 ? -20.372 2.465 -0.809 1.00 95.88 105 GLU A C 1
ATOM 785 O O . GLU A 1 105 ? -20.597 3.652 -1.068 1.00 95.88 105 GLU A O 1
ATOM 790 N N . VAL A 1 106 ? -19.569 2.092 0.183 1.00 94.56 106 VAL A N 1
ATOM 791 C CA . VAL A 1 106 ? -18.711 3.008 0.933 1.00 94.56 106 VAL A CA 1
ATOM 792 C C . VAL A 1 106 ? -17.284 2.795 0.459 1.00 94.56 106 VAL A C 1
ATOM 794 O O . VAL A 1 106 ? -16.735 1.702 0.596 1.00 94.56 106 VAL A O 1
ATOM 797 N N . VAL A 1 107 ? -16.674 3.835 -0.104 1.00 94.44 107 VAL A N 1
ATOM 798 C CA . VAL A 1 107 ? -15.296 3.768 -0.600 1.00 94.44 107 VAL A CA 1
ATOM 799 C C . VAL A 1 107 ? -14.332 4.080 0.540 1.00 94.44 107 VAL A C 1
ATOM 801 O O . VAL A 1 107 ? -14.326 5.183 1.089 1.00 94.44 107 VAL A O 1
ATOM 804 N N . LEU A 1 108 ? -13.503 3.105 0.898 1.00 93.62 108 LEU A N 1
ATOM 805 C CA . LEU A 1 108 ? -12.452 3.242 1.896 1.00 93.62 108 LEU A CA 1
ATOM 806 C C . LEU A 1 108 ? -11.119 3.498 1.200 1.00 93.62 108 LEU A C 1
ATOM 808 O O . LEU A 1 108 ? -10.691 2.713 0.361 1.00 93.62 108 LEU A O 1
ATOM 812 N N . HIS A 1 109 ? -10.429 4.561 1.596 1.00 91.69 109 HIS A N 1
ATOM 813 C CA . HIS A 1 109 ? -9.085 4.873 1.112 1.00 91.69 109 HIS A CA 1
ATOM 814 C C . HIS A 1 109 ? -8.046 4.509 2.164 1.00 91.69 109 HIS A C 1
ATOM 816 O O . HIS A 1 109 ? -8.300 4.679 3.360 1.00 91.69 109 HIS A O 1
ATOM 822 N N . GLN A 1 110 ? -6.861 4.058 1.747 1.00 92.50 110 GLN A N 1
ATOM 823 C CA . GLN A 1 110 ? -5.762 3.835 2.685 1.00 92.50 110 GLN A CA 1
ATOM 824 C C . GLN A 1 110 ? -5.436 5.143 3.413 1.00 92.50 110 GLN A C 1
ATOM 826 O O . GLN A 1 110 ? -5.088 6.143 2.801 1.00 92.50 110 GLN A O 1
ATOM 831 N N . ALA A 1 111 ? -5.540 5.137 4.738 1.00 90.12 111 ALA A N 1
ATOM 832 C CA . ALA A 1 111 ? -5.332 6.309 5.582 1.00 90.12 111 ALA A CA 1
ATOM 833 C C . ALA A 1 111 ? -3.960 6.303 6.266 1.00 90.12 111 ALA A C 1
ATOM 835 O O . ALA A 1 111 ? -3.373 7.354 6.531 1.00 90.12 111 ALA A O 1
ATOM 836 N N . GLN A 1 112 ? -3.460 5.117 6.626 1.00 91.94 112 GLN A N 1
ATOM 837 C CA . GLN A 1 112 ? -2.165 4.940 7.287 1.00 91.94 112 GLN A CA 1
ATOM 838 C C . GLN A 1 112 ? -1.731 3.469 7.287 1.00 91.94 112 GLN A C 1
ATOM 840 O O . GLN A 1 112 ? -2.563 2.573 7.212 1.00 91.94 112 GLN A O 1
ATOM 845 N N . THR A 1 113 ? -0.442 3.229 7.515 1.00 92.25 113 THR A N 1
ATOM 846 C CA . THR A 1 113 ? 0.098 1.920 7.912 1.00 92.25 113 THR A CA 1
ATOM 847 C C . THR A 1 113 ? 0.529 1.994 9.376 1.00 92.25 113 THR A C 1
ATOM 849 O O . THR A 1 113 ? 1.056 3.013 9.832 1.00 92.25 113 THR A O 1
ATOM 852 N N . THR A 1 114 ? 0.274 0.947 10.151 1.00 94.56 114 THR A N 1
ATOM 853 C CA . THR A 1 114 ? 0.619 0.866 11.573 1.00 94.56 114 THR A CA 1
ATOM 854 C C . THR A 1 114 ? 1.255 -0.477 11.888 1.00 94.56 114 THR A C 1
ATOM 856 O O . THR A 1 114 ? 0.880 -1.484 11.308 1.00 94.56 114 THR A O 1
ATOM 859 N N . THR A 1 115 ? 2.201 -0.500 12.822 1.00 96.38 115 THR A N 1
ATOM 860 C CA . THR A 1 115 ? 2.754 -1.742 13.366 1.00 96.38 115 THR A CA 1
ATOM 861 C C . THR A 1 115 ? 2.078 -2.019 14.705 1.00 96.38 115 THR A C 1
ATOM 863 O O . THR A 1 115 ? 2.306 -1.254 15.655 1.00 96.38 115 THR A O 1
ATOM 866 N N . PRO A 1 116 ? 1.222 -3.051 14.803 1.00 96.56 116 PRO A N 1
ATOM 867 C CA . PRO A 1 116 ? 0.574 -3.386 16.058 1.00 96.56 116 PRO A CA 1
ATOM 868 C C . PRO A 1 116 ? 1.571 -3.728 17.169 1.00 96.56 116 PRO A C 1
ATOM 870 O O . PRO A 1 116 ? 2.716 -4.137 16.952 1.00 96.56 116 PRO A O 1
ATOM 873 N N . MET A 1 117 ? 1.133 -3.520 18.404 1.00 95.69 117 MET A N 1
ATOM 874 C CA . MET A 1 117 ? 1.921 -3.741 19.603 1.00 95.69 117 MET A CA 1
ATOM 875 C C . MET A 1 117 ? 1.258 -4.781 20.490 1.00 95.69 117 MET A C 1
ATOM 877 O O . MET A 1 117 ? 0.093 -4.642 20.846 1.00 95.69 117 MET A O 1
ATOM 881 N N . MET A 1 118 ? 2.033 -5.770 20.930 1.00 96.56 118 MET A N 1
ATOM 882 C CA . MET A 1 118 ? 1.589 -6.667 21.989 1.00 96.56 118 MET A CA 1
ATOM 883 C C . MET A 1 118 ? 1.527 -5.916 23.329 1.00 96.56 118 MET A C 1
ATOM 885 O O . MET A 1 118 ? 2.505 -5.293 23.766 1.00 96.56 118 MET A O 1
ATOM 889 N N . ARG A 1 119 ? 0.363 -5.952 23.980 1.00 94.69 119 ARG A N 1
ATOM 890 C CA . ARG A 1 119 ? 0.116 -5.450 25.339 1.00 94.69 119 ARG A CA 1
ATOM 891 C C . ARG A 1 119 ? -0.290 -6.612 26.237 1.00 94.69 119 ARG A C 1
ATOM 893 O O . ARG A 1 119 ? -0.636 -7.688 25.769 1.00 94.69 119 ARG A O 1
ATOM 900 N N . SER A 1 120 ? -0.348 -6.381 27.548 1.00 94.12 120 SER A N 1
ATOM 901 C CA . SER A 1 120 ? -0.797 -7.410 28.499 1.00 94.12 120 SER A CA 1
ATOM 902 C C . SER A 1 120 ? -2.264 -7.836 28.322 1.00 94.12 120 SER A C 1
ATOM 904 O O . SER A 1 120 ? -2.721 -8.721 29.034 1.00 94.12 120 SER A O 1
ATOM 906 N N . TRP A 1 121 ? -3.017 -7.166 27.448 1.00 91.06 121 TRP A N 1
ATOM 907 C CA . TRP A 1 121 ? -4.429 -7.426 27.162 1.00 91.06 121 TRP A CA 1
ATOM 908 C C . TRP A 1 121 ? -4.693 -7.733 25.677 1.00 91.06 121 TRP A C 1
ATOM 910 O O . TRP A 1 121 ? -5.845 -7.679 25.258 1.00 91.06 121 TRP A O 1
ATOM 920 N N . GLY A 1 122 ? -3.649 -8.018 24.889 1.00 95.50 122 GLY A N 1
ATOM 921 C CA . GLY A 1 122 ? -3.757 -8.391 23.475 1.00 95.50 122 GLY A CA 1
ATOM 922 C C . GLY A 1 122 ? -3.008 -7.456 22.529 1.00 95.50 122 GLY A C 1
ATOM 923 O O . GLY A 1 122 ? -2.298 -6.536 22.955 1.00 95.50 122 GLY A O 1
ATOM 924 N N . VAL A 1 123 ? -3.179 -7.702 21.233 1.00 96.62 123 VAL A N 1
ATOM 925 C CA . VAL A 1 123 ? -2.585 -6.908 20.157 1.00 96.62 123 VAL A CA 1
ATOM 926 C C . VAL A 1 123 ? -3.334 -5.583 20.030 1.00 96.62 123 VAL A C 1
ATOM 928 O O . VAL A 1 123 ? -4.562 -5.543 20.000 1.00 96.62 123 VAL A O 1
ATOM 931 N N . THR A 1 124 ? -2.611 -4.468 19.979 1.00 96.06 124 THR A N 1
ATOM 932 C CA . THR A 1 124 ? -3.204 -3.138 19.818 1.00 96.06 124 THR A CA 1
ATOM 933 C C . THR A 1 124 ? -2.624 -2.395 18.628 1.00 96.06 124 THR A C 1
ATOM 935 O O . THR A 1 124 ? -1.423 -2.436 18.374 1.00 96.06 124 THR A O 1
ATOM 938 N N . ALA A 1 125 ? -3.466 -1.661 17.906 1.00 95.56 125 ALA A N 1
ATOM 939 C CA . ALA A 1 125 ? -3.051 -0.842 16.775 1.00 95.56 125 ALA A CA 1
ATOM 940 C C . ALA A 1 125 ? -3.465 0.613 16.962 1.00 95.56 125 ALA A C 1
ATOM 942 O O . ALA A 1 125 ? -4.517 0.933 17.521 1.00 95.56 125 ALA A O 1
ATOM 943 N N . ARG A 1 126 ? -2.627 1.525 16.468 1.00 95.19 126 ARG A N 1
ATOM 944 C CA . ARG A 1 126 ? -2.915 2.957 16.503 1.00 95.19 126 ARG A CA 1
ATOM 945 C C . ARG A 1 126 ? -3.705 3.325 15.256 1.00 95.19 126 ARG A C 1
ATOM 947 O O . ARG A 1 126 ? -3.164 3.215 14.171 1.00 95.19 126 ARG A O 1
ATOM 954 N N . LEU A 1 127 ? -4.921 3.852 15.395 1.00 93.06 127 LEU A N 1
ATOM 955 C CA . LEU A 1 127 ? -5.853 4.103 14.277 1.00 93.06 127 LEU A CA 1
ATOM 956 C C . LEU A 1 127 ? -6.157 5.597 14.067 1.00 93.06 127 LEU A C 1
ATOM 958 O O . LEU A 1 127 ? -7.250 5.990 13.675 1.00 93.06 127 LEU A O 1
ATOM 962 N N . THR A 1 128 ? -5.209 6.474 14.405 1.00 88.44 128 THR A N 1
ATOM 963 C CA . THR A 1 128 ? -5.493 7.910 14.569 1.00 88.44 128 THR A CA 1
ATOM 964 C C . THR A 1 128 ? -5.870 8.623 13.267 1.00 88.44 128 THR A C 1
ATOM 966 O O . THR A 1 128 ? -6.792 9.435 13.276 1.00 88.44 128 THR A O 1
ATOM 969 N N . ALA A 1 129 ? -5.141 8.375 12.177 1.00 85.81 129 ALA A N 1
ATOM 970 C CA . ALA A 1 129 ? -5.417 8.990 10.882 1.00 85.81 129 ALA A CA 1
ATOM 971 C C . ALA A 1 129 ? -6.684 8.392 10.264 1.00 85.81 129 ALA A C 1
ATOM 973 O O . ALA A 1 129 ? -7.564 9.154 9.877 1.00 85.81 129 ALA A O 1
ATOM 974 N N . GLY A 1 130 ? -6.823 7.060 10.299 1.00 85.31 130 GLY A N 1
ATOM 975 C CA . GLY A 1 130 ? -8.009 6.363 9.792 1.00 85.31 130 GLY A CA 1
ATOM 976 C C . GLY A 1 130 ? -9.304 6.857 10.435 1.00 85.31 130 GLY A C 1
ATOM 977 O O . GLY A 1 130 ? -10.219 7.281 9.741 1.00 85.31 130 GLY A O 1
ATOM 978 N N . ILE A 1 131 ? -9.351 6.940 11.767 1.00 86.94 131 ILE A N 1
ATOM 979 C CA . ILE A 1 131 ? -10.537 7.438 12.479 1.00 86.94 131 ILE A CA 1
ATOM 980 C C . ILE A 1 131 ? -10.870 8.886 12.100 1.00 86.94 131 ILE A C 1
ATOM 982 O O . ILE A 1 131 ? -12.036 9.217 11.902 1.00 86.94 131 ILE A O 1
ATOM 986 N N . ARG A 1 132 ? -9.868 9.765 11.981 1.00 87.38 132 ARG A N 1
ATOM 987 C CA . ARG A 1 132 ? -10.110 11.162 11.583 1.00 87.38 132 ARG A CA 1
ATOM 988 C C . ARG A 1 132 ? -10.614 11.268 10.146 1.00 87.38 132 ARG A C 1
ATOM 990 O O . ARG A 1 132 ? -11.505 12.070 9.889 1.00 87.38 132 ARG A O 1
ATOM 997 N N . GLN A 1 133 ? -10.041 10.480 9.240 1.00 85.81 133 GLN A N 1
ATOM 998 C CA . GLN A 1 133 ? -10.400 10.467 7.824 1.00 85.81 133 GLN A CA 1
ATOM 999 C C . GLN A 1 133 ? -11.790 9.875 7.585 1.00 85.81 133 GLN A C 1
ATOM 1001 O O . GLN A 1 133 ? -12.516 10.381 6.740 1.00 85.81 133 GLN A O 1
ATOM 1006 N N . ALA A 1 134 ? -12.213 8.908 8.398 1.00 86.06 134 ALA A N 1
ATOM 1007 C CA . ALA A 1 134 ? -13.573 8.373 8.392 1.00 86.06 134 ALA A CA 1
ATOM 1008 C C . ALA A 1 134 ? -14.641 9.390 8.866 1.00 86.06 134 ALA A C 1
ATOM 1010 O O . ALA A 1 134 ? -15.740 8.999 9.229 1.00 86.06 134 ALA A O 1
ATOM 1011 N N . GLY A 1 135 ? -14.346 10.690 8.964 1.00 82.50 135 GLY A N 1
ATOM 1012 C CA . GLY A 1 135 ? -15.333 11.706 9.356 1.00 82.50 135 GLY A CA 1
ATOM 1013 C C . GLY A 1 135 ? -15.766 11.652 10.827 1.00 82.50 135 GLY A C 1
ATOM 1014 O O . GLY A 1 135 ? -16.578 12.461 11.268 1.00 82.50 135 GLY A O 1
ATOM 1015 N N . ASN A 1 136 ? -15.168 10.779 11.640 1.00 75.75 136 ASN A N 1
ATOM 1016 C CA . ASN A 1 136 ? -15.479 10.604 13.061 1.00 75.75 136 ASN A CA 1
ATOM 1017 C C . ASN A 1 136 ? -14.837 11.697 13.953 1.00 75.75 136 ASN A C 1
ATOM 1019 O O . ASN A 1 136 ? -14.478 11.475 15.106 1.00 75.75 136 ASN A O 1
ATOM 1023 N N . GLY A 1 137 ? -14.648 12.901 13.407 1.00 58.06 137 GLY A N 1
ATOM 1024 C CA . GLY A 1 137 ? -13.737 13.934 13.906 1.00 58.06 137 GLY A CA 1
ATOM 1025 C C . GLY A 1 137 ? -14.192 14.736 15.129 1.00 58.06 137 GLY A C 1
ATOM 1026 O O . GLY A 1 137 ? -13.424 15.578 15.598 1.00 58.06 137 GLY A O 1
ATOM 1027 N N . ALA A 1 138 ? -15.386 14.503 15.681 1.00 64.69 138 ALA A N 1
ATOM 1028 C CA . ALA A 1 138 ? -15.741 15.069 16.980 1.00 64.69 138 ALA A CA 1
ATOM 1029 C C . ALA A 1 138 ? -14.945 14.324 18.065 1.00 64.69 138 ALA A C 1
ATOM 1031 O O . ALA A 1 138 ? -15.382 13.303 18.594 1.00 64.69 138 ALA A O 1
ATOM 1032 N N . GLU A 1 139 ? -13.737 14.826 18.359 1.00 61.97 139 GLU A N 1
ATOM 1033 C CA . GLU A 1 139 ? -12.734 14.179 19.221 1.00 61.97 139 GLU A CA 1
ATOM 1034 C C . GLU A 1 139 ? -13.253 13.795 20.617 1.00 61.97 139 GLU A C 1
ATOM 1036 O O . GLU A 1 139 ? -12.589 13.020 21.307 1.00 61.97 139 GLU A O 1
ATOM 1041 N N . ASP A 1 140 ? -14.403 14.324 21.041 1.00 66.75 140 ASP A N 1
ATOM 1042 C CA . ASP A 1 140 ? -14.951 14.132 22.376 1.00 66.75 140 ASP A CA 1
ATOM 1043 C C . ASP A 1 140 ? -15.950 12.973 22.515 1.00 66.75 140 ASP A C 1
ATOM 1045 O O . ASP A 1 140 ? -16.077 12.487 23.639 1.00 66.75 140 ASP A O 1
ATOM 1049 N N . ASP A 1 141 ? -16.481 12.395 21.429 1.00 71.81 141 ASP A N 1
ATOM 1050 C CA . ASP A 1 141 ? -17.580 11.413 21.531 1.00 71.81 141 ASP A CA 1
ATOM 1051 C C . ASP A 1 141 ? -17.266 9.993 21.040 1.00 71.81 141 ASP A C 1
ATOM 1053 O O . ASP A 1 141 ? -18.112 9.116 21.162 1.00 71.81 141 ASP A O 1
ATOM 1057 N N . LEU A 1 142 ? -16.065 9.697 20.541 1.00 74.62 142 LEU A N 1
ATOM 1058 C CA . LEU A 1 142 ? -15.747 8.335 20.081 1.00 74.62 142 LEU A CA 1
ATOM 1059 C C . LEU A 1 142 ? -15.585 7.350 21.233 1.00 74.62 142 LEU A C 1
ATOM 1061 O O . LEU A 1 142 ? -14.813 7.632 22.160 1.00 74.62 142 LEU A O 1
ATOM 1065 N N . GLY A 1 143 ? -16.279 6.206 21.148 1.00 76.31 143 GLY A N 1
ATOM 1066 C CA . GLY A 1 143 ? -16.327 5.247 22.249 1.00 76.31 143 GLY A CA 1
ATOM 1067 C C . GLY A 1 143 ? -16.025 3.797 21.953 1.00 76.31 143 GLY A C 1
ATOM 1068 O O . GLY A 1 143 ? -15.390 3.153 22.792 1.00 76.31 143 GLY A O 1
ATOM 1069 N N . ALA A 1 144 ? -16.390 3.287 20.783 1.00 89.19 144 ALA A N 1
ATOM 1070 C CA . ALA A 1 144 ? -16.078 1.909 20.446 1.00 89.19 144 ALA A CA 1
ATOM 1071 C C . ALA A 1 144 ? -15.845 1.715 18.950 1.00 89.19 144 ALA A C 1
ATOM 1073 O O . ALA A 1 144 ? -16.205 2.550 18.122 1.00 89.19 144 ALA A O 1
ATOM 1074 N N . ILE A 1 145 ? -15.208 0.599 18.632 1.00 91.31 145 ILE A N 1
ATOM 1075 C CA . ILE A 1 145 ? -15.037 0.080 17.286 1.00 91.31 145 ILE A CA 1
ATOM 1076 C C . ILE A 1 145 ? -15.618 -1.332 17.259 1.00 91.31 145 ILE A C 1
ATOM 1078 O O . ILE A 1 145 ? -15.332 -2.141 18.142 1.00 91.31 145 ILE A O 1
ATOM 1082 N N . LYS A 1 146 ? -16.481 -1.617 16.289 1.00 93.88 146 LYS A N 1
ATOM 1083 C CA . LYS A 1 146 ? -17.046 -2.950 16.072 1.00 93.88 146 LYS A CA 1
ATOM 1084 C C . LYS A 1 146 ? -16.458 -3.507 14.787 1.00 93.88 146 LYS A C 1
ATOM 1086 O O . LYS A 1 146 ? -16.749 -2.968 13.725 1.00 93.88 146 LYS A O 1
ATOM 1091 N N . TYR A 1 147 ? -15.641 -4.545 14.901 1.00 95.12 147 TYR A N 1
ATOM 1092 C CA . TYR A 1 147 ? -15.101 -5.268 13.753 1.00 95.12 147 TYR A CA 1
ATOM 1093 C C . TYR A 1 147 ? -16.164 -6.192 13.153 1.00 95.12 147 TYR A C 1
ATOM 1095 O O . TYR A 1 147 ? -17.062 -6.637 13.868 1.00 95.12 147 TYR A O 1
ATOM 1103 N N . LEU A 1 148 ? -16.057 -6.441 11.851 1.00 95.25 148 LEU A N 1
ATOM 1104 C CA . LEU A 1 148 ? -16.936 -7.320 11.080 1.00 95.25 148 LEU A CA 1
ATOM 1105 C C . LEU A 1 148 ? -16.072 -8.350 10.317 1.00 95.25 148 LEU A C 1
ATOM 1107 O O . LEU A 1 148 ? -15.984 -8.284 9.088 1.00 95.25 148 LEU A O 1
ATOM 1111 N N . PRO A 1 149 ? -15.342 -9.243 11.020 1.00 95.69 149 PRO A N 1
ATOM 1112 C CA . PRO A 1 149 ? -14.447 -10.222 10.391 1.00 95.69 149 PRO A CA 1
ATOM 1113 C C . PRO A 1 149 ? -15.173 -11.161 9.421 1.00 95.69 149 PRO A C 1
ATOM 1115 O O . PRO A 1 149 ? -14.569 -11.632 8.463 1.00 95.69 149 PRO A O 1
ATOM 1118 N N . GLU A 1 150 ? -16.474 -11.378 9.606 1.00 93.50 150 GLU A N 1
ATOM 1119 C CA . GLU A 1 150 ? -17.321 -12.162 8.710 1.00 93.50 150 GLU A CA 1
ATOM 1120 C C . GLU A 1 150 ? -17.411 -11.604 7.283 1.00 93.50 150 GLU A C 1
ATOM 1122 O O . GLU A 1 150 ? -17.723 -12.357 6.368 1.00 93.50 150 GLU A O 1
ATOM 1127 N N . LEU A 1 151 ? -17.125 -10.312 7.083 1.00 93.38 151 LEU A N 1
ATOM 1128 C CA . LEU A 1 151 ? -17.132 -9.676 5.761 1.00 93.38 151 LEU A CA 1
ATOM 1129 C C . LEU A 1 151 ? -15.790 -9.794 5.028 1.00 93.38 151 LEU A C 1
ATOM 1131 O O . LEU A 1 151 ? -15.687 -9.368 3.880 1.00 93.38 151 LEU A O 1
ATOM 1135 N N . SER A 1 152 ? -14.753 -10.333 5.674 1.00 93.62 152 SER A N 1
ATOM 1136 C CA . SER A 1 152 ? -13.408 -10.394 5.084 1.00 93.62 152 SER A CA 1
ATOM 1137 C C . SER A 1 152 ? -13.337 -11.265 3.833 1.00 93.62 152 SER A C 1
ATOM 1139 O O . SER A 1 152 ? -12.714 -10.872 2.846 1.00 93.62 152 SER A O 1
ATOM 1141 N N . ASP A 1 153 ? -14.044 -12.395 3.837 1.00 90.25 153 ASP A N 1
ATOM 1142 C CA . ASP A 1 153 ? -14.136 -13.293 2.684 1.00 90.25 153 ASP A CA 1
ATOM 1143 C C . ASP A 1 153 ? -14.830 -12.621 1.485 1.00 90.25 153 ASP A C 1
ATOM 1145 O O . A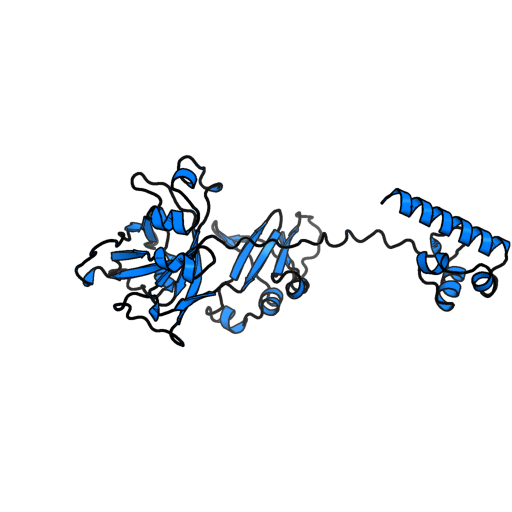SP A 1 153 ? -14.453 -12.864 0.337 1.00 90.25 153 ASP A O 1
ATOM 1149 N N . ASP A 1 154 ? -15.818 -11.757 1.744 1.00 90.50 154 ASP A N 1
ATOM 1150 C CA . ASP A 1 154 ? -16.604 -11.076 0.707 1.00 90.50 154 ASP A CA 1
ATOM 1151 C C . ASP A 1 154 ? -15.862 -9.876 0.102 1.00 90.50 154 ASP A C 1
ATOM 1153 O O . ASP A 1 154 ? -16.007 -9.594 -1.090 1.00 90.50 154 ASP A O 1
ATOM 1157 N N . LEU A 1 155 ? -15.061 -9.167 0.905 1.00 88.06 155 LEU A N 1
ATOM 1158 C CA . LEU A 1 155 ? -14.274 -8.020 0.444 1.00 88.06 155 LEU A CA 1
ATOM 1159 C C . LEU A 1 155 ? -12.982 -8.423 -0.275 1.00 88.06 155 LEU A C 1
ATOM 1161 O O . LEU A 1 155 ? -12.447 -7.628 -1.047 1.00 88.06 155 LEU A O 1
ATOM 1165 N N . GLY A 1 156 ? -12.502 -9.649 -0.056 1.00 81.25 156 GLY A N 1
ATOM 1166 C CA . GLY A 1 156 ? -11.227 -10.110 -0.591 1.00 81.25 156 GLY A CA 1
ATOM 1167 C C . GLY A 1 156 ? -10.021 -9.477 0.111 1.00 81.25 156 GLY A C 1
ATOM 1168 O O . GLY A 1 156 ? -10.144 -8.628 0.992 1.00 81.25 156 GLY A O 1
ATOM 1169 N N . ASP A 1 157 ? -8.829 -9.943 -0.260 1.00 79.81 157 ASP A N 1
ATOM 1170 C CA . ASP A 1 157 ? -7.532 -9.369 0.134 1.00 79.81 157 ASP A CA 1
ATOM 1171 C C . ASP A 1 157 ? -7.229 -9.306 1.645 1.00 79.81 157 ASP A C 1
ATOM 1173 O O . ASP A 1 157 ? -6.322 -8.588 2.070 1.00 79.81 157 ASP A O 1
ATOM 1177 N N . GLY A 1 158 ? -7.942 -10.087 2.467 1.00 90.50 158 GLY A N 1
ATOM 1178 C CA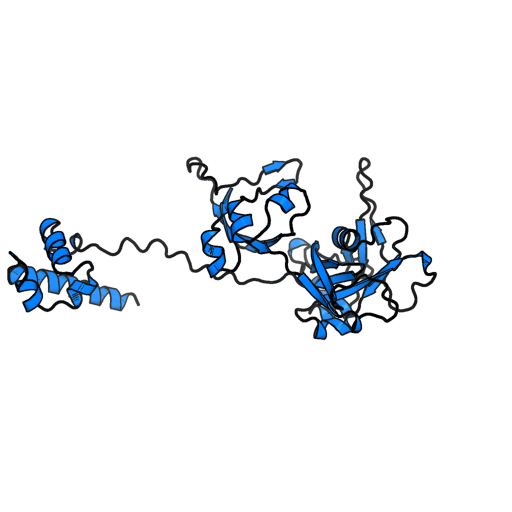 . GLY A 1 158 ? -7.729 -10.105 3.915 1.00 90.50 158 GLY A CA 1
ATOM 1179 C C . GLY A 1 158 ? -7.974 -8.723 4.515 1.00 90.50 158 GLY A C 1
ATOM 1180 O O . GLY A 1 158 ? -7.094 -8.160 5.165 1.00 90.50 158 GLY A O 1
ATOM 1181 N N . ILE A 1 159 ? -9.142 -8.144 4.230 1.00 94.12 159 ILE A N 1
ATOM 1182 C CA . ILE A 1 159 ? -9.579 -6.851 4.758 1.00 94.12 159 ILE A CA 1
ATOM 1183 C C . ILE A 1 159 ? -10.716 -7.076 5.751 1.00 94.12 159 ILE A C 1
ATOM 1185 O O . ILE A 1 159 ? -11.728 -7.684 5.428 1.00 94.12 159 ILE A O 1
ATOM 1189 N N . VAL A 1 160 ? -10.594 -6.520 6.953 1.00 96.62 160 VAL A N 1
ATOM 1190 C CA . VAL A 1 160 ? -11.620 -6.572 7.995 1.00 96.62 160 VAL A CA 1
ATOM 1191 C C . VAL A 1 160 ? -12.190 -5.173 8.234 1.00 96.62 160 VAL A C 1
ATOM 1193 O O . VAL A 1 160 ? -11.504 -4.321 8.817 1.00 96.62 160 VAL A O 1
ATOM 1196 N N . PRO A 1 161 ? -13.437 -4.901 7.811 1.00 95.69 161 PRO A N 1
ATOM 1197 C CA . PRO A 1 161 ? -14.089 -3.627 8.052 1.00 95.69 161 PRO A CA 1
ATOM 1198 C C . PRO A 1 161 ? -14.539 -3.512 9.508 1.00 95.69 161 PRO A C 1
ATOM 1200 O O . PRO A 1 161 ? -14.739 -4.493 10.228 1.00 95.69 161 PRO A O 1
ATOM 1203 N N . ALA A 1 162 ? -14.686 -2.274 9.957 1.00 94.44 162 ALA A N 1
ATOM 1204 C CA . ALA A 1 162 ? -15.066 -1.941 11.310 1.00 94.44 162 ALA A CA 1
ATOM 1205 C C . ALA A 1 162 ? -15.822 -0.611 11.373 1.00 94.44 162 ALA A C 1
ATOM 1207 O O . ALA A 1 162 ? -15.448 0.388 10.755 1.00 94.44 162 ALA A O 1
ATOM 1208 N N . ILE A 1 163 ? -16.874 -0.580 12.182 1.00 91.88 163 ILE A N 1
ATOM 1209 C CA . ILE A 1 163 ? -17.714 0.601 12.376 1.00 91.88 163 ILE A CA 1
ATOM 1210 C C . ILE A 1 163 ? -17.305 1.294 13.663 1.00 91.88 163 ILE A C 1
ATOM 1212 O O . ILE A 1 163 ? -17.209 0.672 14.725 1.00 91.88 163 ILE A O 1
ATOM 1216 N N . VAL A 1 164 ? -17.081 2.601 13.577 1.00 88.38 164 VAL A N 1
ATOM 1217 C CA . VAL A 1 164 ? -16.755 3.429 14.736 1.00 88.38 164 VAL A CA 1
ATOM 1218 C C . VAL A 1 164 ? -18.041 4.025 15.307 1.00 88.38 164 VAL A C 1
ATOM 1220 O O . VAL A 1 164 ? -18.771 4.729 14.613 1.00 88.38 164 VAL A O 1
ATOM 1223 N N . THR A 1 165 ? -18.307 3.777 16.589 1.00 86.06 165 THR A N 1
ATOM 1224 C CA . THR A 1 165 ? -19.521 4.238 17.281 1.00 86.06 165 THR A CA 1
ATOM 1225 C C . THR A 1 165 ? -19.212 5.266 18.374 1.00 86.06 165 THR A C 1
ATOM 1227 O O . THR A 1 165 ? -18.102 5.331 18.926 1.00 86.06 165 THR A O 1
ATOM 1230 N N . GLN A 1 166 ? -20.199 6.113 18.684 1.00 82.38 166 GLN A N 1
ATOM 1231 C CA . GLN A 1 166 ? -20.067 7.187 19.669 1.00 82.38 166 GLN A CA 1
ATOM 1232 C C . GLN A 1 166 ? -20.529 6.733 21.070 1.00 82.38 166 GLN A C 1
ATOM 1234 O O . GLN A 1 166 ? -21.446 5.931 21.224 1.00 82.38 166 GLN A O 1
ATOM 1239 N N . TYR A 1 167 ? -19.917 7.273 22.132 1.00 70.19 167 TYR A N 1
ATOM 1240 C CA . TYR A 1 167 ? -20.256 6.992 23.539 1.00 70.19 167 TYR A CA 1
ATOM 1241 C C . TYR A 1 167 ? -21.704 7.389 23.906 1.00 70.19 167 TYR A C 1
ATOM 1243 O O . TYR A 1 167 ? -22.242 6.891 24.899 1.00 70.19 167 TYR A O 1
ATOM 1251 N N . GLY A 1 168 ? -22.336 8.272 23.123 1.00 64.06 168 GLY A N 1
ATOM 1252 C CA . GLY A 1 168 ? -23.682 8.807 23.359 1.00 64.06 168 GLY A CA 1
ATOM 1253 C C . GLY A 1 168 ? -24.824 7.811 23.149 1.00 64.06 168 GLY A C 1
ATOM 1254 O O . GLY A 1 168 ? -25.900 7.993 23.721 1.00 64.06 168 GLY A O 1
ATOM 1255 N N . ASP A 1 169 ? -24.578 6.709 22.439 1.00 58.28 169 ASP A N 1
ATOM 1256 C CA . ASP A 1 169 ? -25.625 5.746 22.066 1.00 58.28 169 ASP A CA 1
ATOM 1257 C C . ASP A 1 169 ? -25.983 4.799 23.235 1.00 58.28 169 ASP A C 1
ATOM 1259 O O . ASP A 1 169 ? -26.845 3.918 23.153 1.00 58.28 169 ASP A O 1
ATOM 1263 N N . GLY A 1 170 ? -25.327 5.002 24.387 1.00 47.25 170 GLY A N 1
ATOM 1264 C CA . GLY A 1 170 ? -25.666 4.409 25.678 1.00 47.25 170 GLY A CA 1
ATOM 1265 C C . GLY A 1 170 ? -25.324 2.929 25.813 1.00 47.25 170 GLY A C 1
ATOM 1266 O O . GLY A 1 170 ? -25.582 2.356 26.873 1.00 47.25 170 GLY A O 1
ATOM 1267 N N . ARG A 1 171 ? -24.753 2.300 24.780 1.00 46.47 171 ARG A N 1
ATOM 1268 C CA . ARG A 1 171 ? -24.488 0.862 24.707 1.00 46.47 171 ARG A CA 1
ATOM 1269 C C . ARG A 1 171 ? -23.290 0.580 23.793 1.00 46.47 171 ARG A C 1
ATOM 1271 O O . ARG A 1 171 ? -23.472 0.335 22.609 1.00 46.47 171 ARG A O 1
ATOM 1278 N N . ALA A 1 172 ? -22.095 0.444 24.367 1.00 50.25 172 ALA A N 1
ATOM 1279 C CA . ALA A 1 172 ? -21.210 -0.613 23.878 1.00 50.25 172 ALA A CA 1
ATOM 1280 C C . ALA A 1 172 ? -21.926 -1.934 24.210 1.00 50.25 172 ALA A C 1
ATOM 1282 O O . ALA A 1 172 ? -21.860 -2.432 25.334 1.00 50.25 172 ALA A O 1
ATOM 1283 N N . ARG A 1 173 ? -22.794 -2.394 23.307 1.00 51.75 173 ARG A N 1
ATOM 1284 C CA . ARG A 1 173 ? -23.553 -3.637 23.458 1.00 51.75 173 ARG A CA 1
ATOM 1285 C C . ARG A 1 173 ? -22.879 -4.714 22.632 1.00 51.75 173 ARG A C 1
ATOM 1287 O O . ARG A 1 173 ? -22.739 -4.537 21.431 1.00 51.75 173 ARG A O 1
ATOM 1294 N N . GLY A 1 174 ? -22.559 -5.831 23.277 1.00 67.31 174 GLY A N 1
ATOM 1295 C CA . GLY A 1 174 ? -22.015 -7.007 22.604 1.00 67.31 174 GLY A CA 1
ATOM 1296 C C . GLY A 1 174 ? -20.537 -6.851 22.273 1.00 67.31 174 GLY A C 1
ATOM 1297 O O . GLY A 1 174 ? -19.766 -6.392 23.114 1.00 67.31 174 GLY A O 1
ATOM 1298 N N . ASP A 1 175 ? -20.186 -7.215 21.046 1.00 75.12 175 ASP A N 1
ATOM 1299 C CA . ASP A 1 175 ? -18.823 -7.496 20.574 1.00 75.12 175 ASP A CA 1
ATOM 1300 C C . ASP A 1 175 ? -18.054 -6.229 20.140 1.00 75.12 175 ASP A C 1
ATOM 1302 O O . ASP A 1 175 ? -17.212 -6.256 19.249 1.00 75.12 175 ASP A O 1
ATOM 1306 N N . ALA A 1 176 ? -18.372 -5.075 20.736 1.00 80.88 176 ALA A N 1
ATOM 1307 C CA . ALA A 1 176 ? -17.713 -3.807 20.432 1.00 80.88 176 ALA A CA 1
ATOM 1308 C C . ALA A 1 176 ? -16.485 -3.592 21.332 1.00 80.88 176 ALA A C 1
ATOM 1310 O O . ALA A 1 176 ? -16.558 -3.725 22.557 1.00 80.88 176 ALA A O 1
ATOM 1311 N N . TYR A 1 177 ? -15.369 -3.185 20.732 1.00 84.62 177 TYR A N 1
ATOM 1312 C CA . TYR A 1 177 ? -14.089 -2.992 21.403 1.00 84.62 177 TYR A CA 1
ATOM 1313 C C . TYR A 1 177 ? -13.867 -1.523 21.757 1.00 84.62 177 TYR A C 1
ATOM 1315 O O . TYR A 1 177 ? -14.207 -0.607 21.011 1.00 84.62 177 TYR A O 1
ATOM 1323 N N . SER A 1 178 ? -13.285 -1.291 22.930 1.00 81.50 178 SER A N 1
ATOM 1324 C CA . SER A 1 178 ? -13.016 0.048 23.457 1.00 81.50 178 SER A CA 1
ATOM 1325 C C . SER A 1 178 ? -11.948 0.769 22.628 1.00 81.50 178 SER A C 1
ATOM 1327 O O . SER A 1 178 ? -10.820 0.286 22.508 1.00 81.50 178 SER A O 1
ATOM 1329 N N . LEU A 1 179 ? -12.271 1.970 22.140 1.00 85.69 179 LEU A N 1
ATOM 1330 C CA . LEU A 1 179 ? -11.281 2.888 21.576 1.00 85.69 179 LEU A CA 1
ATOM 1331 C C . LEU A 1 179 ? -10.618 3.681 22.702 1.00 85.69 179 LEU A C 1
ATOM 1333 O O . LEU A 1 179 ? -11.233 4.527 23.355 1.00 85.69 179 LEU A O 1
ATOM 1337 N N . SER A 1 180 ? -9.333 3.426 22.919 1.00 82.88 180 SER A N 1
ATOM 1338 C CA . SER A 1 180 ? -8.546 4.114 23.938 1.00 82.88 180 SER A CA 1
ATOM 1339 C C . SER A 1 180 ? -7.916 5.381 23.370 1.00 82.88 180 SER A C 1
ATOM 1341 O O . SER A 1 180 ? -7.310 5.380 22.297 1.00 82.88 180 SER A O 1
ATOM 1343 N N . ARG A 1 181 ? -8.022 6.489 24.112 1.00 82.00 181 ARG A N 1
ATOM 1344 C CA . ARG A 1 181 ? -7.324 7.736 23.772 1.00 82.00 181 ARG A CA 1
ATOM 1345 C C . ARG A 1 181 ? -5.903 7.700 24.316 1.00 82.00 181 ARG A C 1
ATOM 1347 O O . ARG A 1 181 ? -5.699 7.569 25.520 1.00 82.00 181 ARG A O 1
ATOM 1354 N N . ILE A 1 182 ? -4.925 7.927 23.446 1.00 80.75 182 ILE A N 1
ATOM 1355 C CA . ILE A 1 182 ? -3.530 8.110 23.844 1.00 80.75 182 ILE A CA 1
ATOM 1356 C C . ILE A 1 182 ? -3.246 9.610 23.950 1.00 80.75 182 ILE A C 1
ATOM 1358 O O . ILE A 1 182 ? -3.329 10.348 22.962 1.00 80.75 182 ILE A O 1
ATOM 1362 N N . ALA A 1 183 ? -2.873 10.074 25.143 1.00 75.00 183 ALA A N 1
ATOM 1363 C CA . ALA A 1 183 ? -2.345 11.421 25.319 1.00 75.00 183 ALA A CA 1
ATOM 1364 C C . ALA A 1 183 ? -0.909 11.493 24.777 1.00 75.00 183 ALA A C 1
ATOM 1366 O O . ALA A 1 183 ? -0.038 10.732 25.199 1.00 75.00 183 ALA A O 1
ATOM 1367 N N . ALA A 1 184 ? -0.634 12.424 23.860 1.00 67.31 184 ALA A N 1
ATOM 1368 C CA . ALA A 1 184 ? 0.743 12.732 23.491 1.00 67.31 184 ALA A CA 1
ATOM 1369 C C . ALA A 1 184 ? 1.465 13.329 24.709 1.00 67.31 184 ALA A C 1
ATOM 1371 O O . ALA A 1 184 ? 1.104 14.398 25.196 1.00 67.31 184 ALA A O 1
ATOM 1372 N N . ASN A 1 185 ? 2.510 12.654 25.189 1.00 58.28 185 ASN A N 1
ATOM 1373 C CA . ASN A 1 185 ? 3.275 13.053 26.378 1.00 58.28 185 ASN A CA 1
ATOM 1374 C C . ASN A 1 185 ? 4.170 14.299 26.158 1.00 58.28 185 ASN A C 1
ATOM 1376 O O . ASN A 1 185 ? 5.049 14.599 26.964 1.00 58.28 185 ASN A O 1
ATOM 1380 N N . SER A 1 186 ? 3.981 15.039 25.061 1.00 56.03 186 SER A N 1
ATOM 1381 C CA . SER A 1 186 ? 4.746 16.241 24.737 1.00 56.03 186 SER A CA 1
ATOM 1382 C C . SER A 1 186 ? 3.927 17.484 25.077 1.00 56.03 186 SER A C 1
ATOM 1384 O O . SER A 1 186 ? 2.992 17.824 24.353 1.00 56.03 186 SER A O 1
ATOM 1386 N N . GLY A 1 187 ? 4.286 18.191 26.152 1.00 61.00 187 GLY A N 1
ATOM 1387 C CA . GLY A 1 187 ? 3.579 19.366 26.696 1.00 61.00 187 GLY A CA 1
ATOM 1388 C C . GLY A 1 187 ? 3.451 20.609 25.794 1.00 61.00 187 GLY A C 1
ATOM 1389 O O . GLY A 1 187 ? 3.371 21.717 26.312 1.00 61.00 187 GLY A O 1
ATOM 1390 N N . LYS A 1 188 ? 3.462 20.470 24.463 1.00 58.06 188 LYS A N 1
ATOM 1391 C CA . LYS A 1 188 ? 3.300 21.564 23.490 1.00 58.06 188 LYS A CA 1
ATOM 1392 C C . LYS A 1 188 ? 2.257 21.316 22.396 1.00 58.06 188 LYS A C 1
ATOM 1394 O O . LYS A 1 188 ? 1.966 22.239 21.646 1.00 58.06 188 LYS A O 1
ATOM 1399 N N . SER A 1 189 ? 1.662 20.129 22.305 1.00 56.03 189 SER A N 1
ATOM 1400 C CA . SER A 1 189 ? 0.518 19.895 21.420 1.00 56.03 189 SER A CA 1
ATOM 1401 C C . SER A 1 189 ? -0.213 18.637 21.868 1.00 56.03 189 SER A C 1
ATOM 1403 O O . SER A 1 189 ? 0.366 17.553 21.900 1.00 56.03 189 SER A O 1
ATOM 1405 N N . SER A 1 190 ? -1.476 18.781 22.257 1.00 56.62 190 SER A N 1
ATOM 1406 C CA . SER A 1 190 ? -2.342 17.681 22.677 1.00 56.62 190 SER A CA 1
ATOM 1407 C C . SER A 1 190 ? -2.935 16.957 21.470 1.00 56.62 190 SER A C 1
ATOM 1409 O O . SER A 1 190 ? -4.150 16.795 21.392 1.00 56.62 190 SER A O 1
ATOM 1411 N N . SER A 1 191 ? -2.114 16.537 20.505 1.00 59.94 191 SER A N 1
ATOM 1412 C CA . SER A 1 191 ? -2.608 15.642 19.461 1.00 59.94 191 SER A CA 1
ATOM 1413 C C . SER A 1 191 ? -2.992 14.323 20.130 1.00 59.94 191 SER A C 1
ATOM 1415 O O . SER A 1 191 ? -2.122 13.513 20.462 1.00 59.94 191 SER A O 1
ATOM 1417 N N . ARG A 1 192 ? -4.286 14.129 20.390 1.00 75.75 192 ARG A N 1
ATOM 1418 C CA . ARG A 1 192 ? -4.808 12.875 20.927 1.00 75.75 192 ARG A CA 1
ATOM 1419 C C . ARG A 1 192 ? -4.744 11.833 19.814 1.00 75.75 192 ARG A C 1
ATOM 1421 O O . ARG A 1 192 ? -5.135 12.107 18.677 1.00 75.75 192 ARG A O 1
ATOM 1428 N N . GLY A 1 193 ? -4.142 10.691 20.128 1.00 87.31 193 GLY A N 1
ATOM 1429 C CA . GLY A 1 193 ? -4.177 9.504 19.284 1.00 87.31 193 GLY A CA 1
ATOM 1430 C C . GLY A 1 193 ? -5.315 8.583 19.700 1.00 87.31 193 GLY A C 1
ATOM 1431 O O . GLY A 1 193 ? -5.790 8.661 20.832 1.00 87.31 193 GLY A O 1
ATOM 1432 N N . PHE A 1 194 ? -5.701 7.694 18.798 1.00 90.69 194 PHE A N 1
ATOM 1433 C CA . PHE A 1 194 ? -6.631 6.599 19.058 1.00 90.69 194 PHE A CA 1
ATOM 1434 C C . PHE A 1 194 ? -5.900 5.263 18.917 1.00 90.69 194 PHE A C 1
ATOM 1436 O O . PHE A 1 194 ? -5.098 5.100 17.991 1.00 90.69 194 PHE A O 1
ATOM 1443 N N . GLU A 1 195 ? -6.173 4.343 19.836 1.00 93.19 195 GLU A N 1
ATOM 1444 C CA . GLU A 1 195 ? -5.684 2.963 19.866 1.00 93.19 195 GLU A CA 1
ATOM 1445 C C . GLU A 1 195 ? -6.870 2.017 20.050 1.00 93.19 195 GLU A C 1
ATOM 1447 O O . GLU A 1 195 ? -7.772 2.301 20.840 1.00 93.19 195 GLU A O 1
ATOM 1452 N N . ALA A 1 196 ? -6.863 0.910 19.317 1.00 94.56 196 ALA A N 1
ATOM 1453 C CA . ALA A 1 196 ? -7.854 -0.151 19.417 1.00 94.56 196 ALA A CA 1
ATOM 1454 C C . ALA A 1 196 ? -7.156 -1.479 19.710 1.00 94.56 196 ALA A C 1
ATOM 1456 O O . ALA A 1 196 ? -6.053 -1.718 19.211 1.00 94.56 196 ALA A O 1
ATOM 1457 N N . THR A 1 197 ? -7.799 -2.331 20.503 1.00 95.88 197 THR A N 1
ATOM 1458 C CA . THR A 1 197 ? -7.413 -3.740 20.624 1.00 95.88 197 THR A CA 1
ATOM 1459 C C . THR A 1 197 ? -7.948 -4.498 19.419 1.00 95.88 197 THR A C 1
ATOM 1461 O O . THR A 1 197 ? -9.127 -4.362 19.100 1.00 95.88 197 THR A O 1
ATOM 1464 N N . ILE A 1 198 ? -7.078 -5.272 18.776 1.00 96.56 198 ILE A N 1
ATOM 1465 C CA . ILE A 1 198 ? -7.422 -6.173 17.683 1.00 96.56 198 ILE A CA 1
ATOM 1466 C C . ILE A 1 198 ? -7.716 -7.541 18.310 1.00 96.56 198 ILE A C 1
ATOM 1468 O O . ILE A 1 198 ? -6.838 -8.082 18.985 1.00 96.56 198 ILE A O 1
ATOM 1472 N N . PRO A 1 199 ? -8.939 -8.062 18.168 1.00 96.19 199 PRO A N 1
ATOM 1473 C CA . PRO A 1 199 ? -9.295 -9.370 18.693 1.00 96.19 199 PRO A CA 1
ATOM 1474 C C . PRO A 1 199 ? -8.773 -10.507 17.803 1.00 96.19 199 PRO A C 1
ATOM 1476 O O . PRO A 1 199 ? -8.441 -10.287 16.640 1.00 96.19 199 PRO A O 1
ATOM 1479 N N . ASP A 1 200 ? -8.681 -11.714 18.370 1.00 96.44 200 ASP A N 1
ATOM 1480 C CA . ASP A 1 200 ? -8.067 -12.870 17.700 1.00 96.44 200 ASP A CA 1
ATOM 1481 C C . ASP A 1 200 ? -8.798 -13.262 16.406 1.00 96.44 200 ASP A C 1
ATOM 1483 O O . ASP A 1 200 ? -8.149 -13.599 15.431 1.00 96.44 200 ASP A O 1
ATOM 1487 N N . ASP A 1 201 ? -10.126 -13.139 16.346 1.00 96.00 201 ASP A N 1
ATOM 1488 C CA . ASP A 1 201 ? -10.916 -13.420 15.138 1.00 96.00 201 ASP A CA 1
ATOM 1489 C C . ASP A 1 201 ? -10.615 -12.454 13.981 1.00 96.00 201 ASP A C 1
ATOM 1491 O O . ASP A 1 201 ? -10.639 -12.842 12.815 1.00 96.00 201 ASP A O 1
ATOM 1495 N N . VAL A 1 202 ? -10.290 -11.199 14.295 1.00 96.75 202 VAL A N 1
ATOM 1496 C CA . VAL A 1 202 ? -9.808 -10.222 13.313 1.00 96.75 202 VAL A CA 1
ATOM 1497 C C . VAL A 1 202 ? -8.386 -10.550 12.881 1.00 96.75 202 VAL A C 1
ATOM 1499 O O . VAL A 1 202 ? -8.091 -10.416 11.702 1.00 96.75 202 VAL A O 1
ATOM 1502 N N . LEU A 1 203 ? -7.504 -10.968 13.795 1.00 96.88 203 LEU A N 1
ATOM 1503 C CA . LEU A 1 203 ? -6.160 -11.419 13.415 1.00 96.88 203 LEU A CA 1
ATOM 1504 C C . LEU A 1 203 ? -6.245 -12.641 12.494 1.00 96.88 203 LEU A C 1
ATOM 1506 O O . LEU A 1 203 ? -5.648 -12.617 11.422 1.00 96.88 203 LEU A O 1
ATOM 1510 N N . ASP A 1 204 ? -7.061 -13.632 12.847 1.00 96.38 204 ASP A N 1
ATOM 1511 C CA . ASP A 1 204 ? -7.282 -14.838 12.051 1.00 96.38 204 ASP A CA 1
ATOM 1512 C C . ASP A 1 204 ? -7.825 -14.492 10.652 1.00 96.38 204 ASP A C 1
ATOM 1514 O O . ASP A 1 204 ? -7.332 -15.011 9.651 1.00 96.38 204 ASP A O 1
ATOM 1518 N N . ALA A 1 205 ? -8.790 -13.567 10.554 1.00 95.75 205 ALA A N 1
ATOM 1519 C CA . ALA A 1 205 ? -9.322 -13.075 9.276 1.00 95.75 205 ALA A CA 1
ATOM 1520 C C . ALA A 1 205 ? -8.280 -12.316 8.428 1.00 95.75 205 ALA A C 1
ATOM 1522 O O . ALA A 1 205 ? -8.414 -12.210 7.209 1.00 95.75 205 ALA A O 1
ATOM 1523 N N . LEU A 1 206 ? -7.226 -11.801 9.063 1.00 95.75 206 LEU A N 1
ATOM 1524 C CA . LEU A 1 206 ? -6.068 -11.195 8.408 1.00 95.75 206 LEU A CA 1
ATOM 1525 C C . LEU A 1 206 ? -4.942 -12.209 8.149 1.00 95.75 206 LEU A C 1
ATOM 1527 O O . LEU A 1 206 ? -3.871 -11.795 7.712 1.00 95.75 206 LEU A O 1
ATOM 1531 N N . ASP A 1 207 ? -5.150 -13.507 8.401 1.00 96.19 207 ASP A N 1
ATOM 1532 C CA . ASP A 1 207 ? -4.108 -14.544 8.341 1.00 96.19 207 ASP A CA 1
ATOM 1533 C C . ASP A 1 207 ? -2.900 -14.194 9.236 1.00 96.19 207 ASP A C 1
ATOM 1535 O O . ASP A 1 207 ? -1.738 -14.233 8.826 1.00 96.19 207 ASP A O 1
ATOM 1539 N N . LEU A 1 208 ? -3.203 -13.764 10.461 1.00 96.75 208 LEU A N 1
ATOM 1540 C CA . LEU A 1 208 ? -2.265 -13.389 11.514 1.00 96.75 208 LEU A CA 1
ATOM 1541 C C . LEU A 1 208 ? -2.688 -14.027 12.837 1.00 96.75 208 LEU A C 1
ATOM 1543 O O . LEU A 1 208 ? -3.831 -14.424 13.031 1.00 96.75 208 LEU A O 1
ATOM 1547 N N . SER A 1 209 ? -1.769 -14.064 13.790 1.00 97.38 209 SER A N 1
ATOM 1548 C CA . SER A 1 209 ? -1.994 -14.577 15.134 1.00 97.38 209 SER A CA 1
ATOM 1549 C C . SER A 1 209 ? -1.338 -13.679 16.182 1.00 97.38 209 SER A C 1
ATOM 1551 O O . SER A 1 209 ? -0.486 -12.841 15.882 1.00 97.38 209 SER A O 1
ATOM 1553 N N . THR A 1 210 ? -1.708 -13.851 17.452 1.00 97.19 210 THR A N 1
ATOM 1554 C CA . THR A 1 210 ? -1.038 -13.148 18.559 1.00 97.19 210 THR A CA 1
ATOM 1555 C C . THR A 1 210 ? 0.458 -13.505 18.649 1.00 97.19 210 THR A C 1
ATOM 1557 O O . THR A 1 210 ? 1.272 -12.640 18.993 1.00 97.19 210 THR A O 1
ATOM 1560 N N . ASP A 1 211 ? 0.840 -14.728 18.266 1.00 97.19 211 ASP A N 1
ATOM 1561 C CA . ASP A 1 211 ? 2.231 -15.203 18.271 1.00 97.19 211 ASP A CA 1
ATOM 1562 C C . ASP A 1 211 ? 3.122 -14.411 17.295 1.00 97.19 211 ASP A C 1
ATOM 1564 O O . ASP A 1 211 ? 4.312 -14.239 17.550 1.00 97.19 211 ASP A O 1
ATOM 1568 N N . ASP A 1 212 ? 2.552 -13.836 16.228 1.00 97.31 212 ASP A N 1
ATOM 1569 C CA . ASP A 1 212 ? 3.285 -12.975 15.285 1.00 97.31 212 ASP A CA 1
ATOM 1570 C C . ASP A 1 212 ? 3.725 -11.635 15.907 1.00 97.31 212 ASP A C 1
ATOM 1572 O O . ASP A 1 212 ? 4.503 -10.872 15.323 1.00 97.31 212 ASP A O 1
ATOM 1576 N N . TYR A 1 213 ? 3.233 -11.330 17.110 1.00 96.94 213 TYR A N 1
ATOM 1577 C CA . TYR A 1 213 ? 3.533 -10.108 17.850 1.00 96.94 213 TYR A CA 1
ATOM 1578 C C . TYR A 1 213 ? 4.195 -10.365 19.207 1.00 96.94 213 TYR A C 1
ATOM 1580 O O . TYR A 1 213 ? 4.880 -9.470 19.727 1.00 96.94 213 TYR A O 1
ATOM 1588 N N . GLU A 1 214 ? 3.980 -11.540 19.800 1.00 96.56 214 GLU A N 1
ATOM 1589 C CA . GLU A 1 214 ? 4.584 -11.940 21.067 1.00 96.56 214 GLU A CA 1
ATOM 1590 C C . GLU A 1 214 ? 6.077 -12.229 20.879 1.00 96.56 214 GLU A C 1
ATOM 1592 O O . GLU A 1 214 ? 6.486 -12.961 19.990 1.00 96.56 214 GLU A O 1
ATOM 1597 N N . ASP A 1 215 ? 6.921 -11.591 21.693 1.00 96.06 215 ASP A N 1
ATOM 1598 C CA . ASP A 1 215 ? 8.385 -11.716 21.636 1.00 96.06 215 ASP A CA 1
ATOM 1599 C C . ASP A 1 215 ? 9.059 -11.381 20.282 1.00 96.06 215 ASP A C 1
ATOM 1601 O O . ASP A 1 215 ? 10.284 -11.461 20.165 1.00 96.06 215 ASP A O 1
ATOM 1605 N N . VAL A 1 216 ? 8.306 -10.892 19.291 1.00 96.69 216 VAL A N 1
ATOM 1606 C CA . VAL A 1 216 ? 8.834 -10.389 18.016 1.00 96.69 216 VAL A CA 1
ATOM 1607 C C . VAL A 1 216 ? 9.311 -8.933 18.178 1.00 96.69 216 VAL A C 1
ATOM 1609 O O . VAL A 1 216 ? 8.562 -8.094 18.712 1.00 96.69 216 VAL A O 1
ATOM 1612 N N . PRO A 1 217 ? 10.542 -8.579 17.747 1.00 95.44 217 PRO A N 1
ATOM 1613 C CA . PRO A 1 217 ? 11.018 -7.195 17.714 1.00 95.44 217 PRO A CA 1
ATOM 1614 C C . PRO A 1 217 ? 10.089 -6.285 16.905 1.00 95.44 217 PRO A C 1
ATOM 1616 O O . PRO A 1 217 ? 9.496 -6.714 15.926 1.00 95.44 217 PRO A O 1
ATOM 1619 N N . LEU A 1 218 ? 9.965 -5.009 17.289 1.00 90.88 218 LEU A N 1
ATOM 1620 C CA . LEU A 1 218 ? 8.997 -4.095 16.662 1.00 90.88 218 LEU A CA 1
ATOM 1621 C C . LEU A 1 218 ? 9.170 -3.977 15.138 1.00 90.88 218 LEU A C 1
ATOM 1623 O O . LEU A 1 218 ? 8.168 -3.909 14.438 1.00 90.88 218 LEU A O 1
ATOM 1627 N N . ASP A 1 219 ? 10.410 -3.972 14.649 1.00 91.38 219 ASP A N 1
ATOM 1628 C CA . ASP A 1 219 ? 10.722 -3.825 13.221 1.00 91.38 219 ASP A CA 1
ATOM 1629 C C . ASP A 1 219 ? 10.452 -5.107 12.409 1.00 91.38 219 ASP A C 1
ATOM 1631 O O . ASP A 1 219 ? 10.341 -5.035 11.189 1.00 91.38 219 ASP A O 1
ATOM 1635 N N . ASP A 1 220 ? 10.299 -6.251 13.085 1.00 95.12 220 ASP A N 1
ATOM 1636 C CA . ASP A 1 220 ? 10.038 -7.559 12.471 1.00 95.12 220 ASP A CA 1
ATOM 1637 C C . ASP A 1 220 ? 8.550 -7.959 12.550 1.00 95.12 220 ASP A C 1
ATOM 1639 O O . ASP A 1 220 ? 8.156 -9.003 12.034 1.00 95.12 220 ASP A O 1
ATOM 1643 N N . ARG A 1 221 ? 7.707 -7.153 13.212 1.00 95.94 221 ARG A N 1
ATOM 1644 C CA . ARG A 1 221 ? 6.270 -7.436 13.354 1.00 95.94 221 ARG A CA 1
ATOM 1645 C C . ARG A 1 221 ? 5.519 -7.165 12.055 1.00 95.94 221 ARG A C 1
ATOM 1647 O O . ARG A 1 221 ? 5.778 -6.136 11.424 1.00 95.94 221 ARG A O 1
ATOM 1654 N N . PRO A 1 222 ? 4.507 -7.983 11.717 1.00 96.00 222 PRO A N 1
ATOM 1655 C CA . PRO A 1 222 ? 3.694 -7.744 10.536 1.00 96.00 222 PRO A CA 1
ATOM 1656 C C . PRO A 1 222 ? 2.919 -6.421 10.676 1.00 96.00 222 PRO A C 1
ATOM 1658 O O . PRO A 1 222 ? 2.153 -6.241 11.636 1.00 96.00 222 PRO A O 1
ATOM 1661 N N . PRO A 1 223 ? 3.121 -5.462 9.754 1.00 96.00 223 PRO A N 1
ATOM 1662 C CA . PRO A 1 223 ? 2.368 -4.217 9.744 1.00 96.00 223 PRO A CA 1
ATOM 1663 C C . PRO A 1 223 ? 0.935 -4.442 9.248 1.00 96.00 223 PRO A C 1
ATOM 1665 O O . PRO A 1 223 ? 0.647 -5.404 8.545 1.00 96.00 223 PRO A O 1
ATOM 1668 N N . LEU A 1 224 ? 0.049 -3.506 9.582 1.00 95.94 224 LEU A N 1
ATOM 1669 C CA . LEU A 1 224 ? -1.329 -3.437 9.102 1.00 95.94 224 LEU A CA 1
ATOM 1670 C C . LEU A 1 224 ? -1.568 -2.125 8.361 1.00 95.94 224 LEU A C 1
ATOM 1672 O O . LEU A 1 224 ? -1.157 -1.051 8.815 1.00 95.94 224 LEU A O 1
ATOM 1676 N N . THR A 1 225 ? -2.290 -2.198 7.253 1.00 94.75 225 THR A N 1
ATOM 1677 C CA . THR A 1 225 ? -2.864 -1.043 6.571 1.00 94.75 225 THR A CA 1
ATOM 1678 C C . THR A 1 225 ? -4.218 -0.715 7.182 1.00 94.75 225 THR A C 1
ATOM 1680 O O . THR A 1 225 ? -5.015 -1.597 7.485 1.00 94.75 225 THR A O 1
ATOM 1683 N N . VAL A 1 226 ? -4.475 0.571 7.391 1.00 95.19 226 VAL A N 1
ATOM 1684 C CA . VAL A 1 226 ? -5.757 1.082 7.867 1.00 95.19 226 VAL A CA 1
ATOM 1685 C C . VAL A 1 226 ? -6.401 1.854 6.732 1.00 95.19 226 VAL A C 1
ATOM 1687 O O . VAL A 1 226 ? -5.852 2.866 6.290 1.00 95.19 226 VAL A O 1
ATOM 1690 N N . TYR A 1 227 ? -7.577 1.413 6.315 1.00 95.00 227 TYR A N 1
ATOM 1691 C CA . TYR A 1 227 ? -8.428 2.107 5.360 1.00 95.00 227 TYR A CA 1
ATOM 1692 C C . TYR A 1 227 ? -9.508 2.887 6.098 1.00 95.00 227 TYR A C 1
ATOM 1694 O O . TYR A 1 227 ? -9.889 2.529 7.213 1.00 95.00 227 TYR A O 1
ATOM 1702 N N . ALA A 1 228 ? -9.986 3.973 5.507 1.00 94.56 228 ALA A N 1
ATOM 1703 C CA . ALA A 1 228 ? -11.026 4.798 6.091 1.00 94.56 228 ALA A CA 1
ATOM 1704 C C . ALA A 1 228 ? -11.881 5.463 5.019 1.00 94.56 228 ALA A C 1
ATOM 1706 O O . ALA A 1 228 ? -11.369 5.972 4.021 1.00 94.56 228 ALA A O 1
ATOM 1707 N N . GLY A 1 229 ? -13.178 5.502 5.278 1.00 93.06 229 GLY A N 1
ATOM 1708 C CA . GLY A 1 229 ? -14.178 6.144 4.440 1.00 93.06 229 GLY A CA 1
ATOM 1709 C C . GLY A 1 229 ? -15.495 6.160 5.194 1.00 93.06 229 GLY A C 1
ATOM 1710 O O . GLY A 1 229 ? -15.799 5.207 5.900 1.00 93.06 229 GLY A O 1
ATOM 1711 N N . ASP A 1 230 ? -16.189 7.290 5.133 1.00 90.50 230 ASP A N 1
ATOM 1712 C CA . ASP A 1 230 ? -17.481 7.554 5.770 1.00 90.50 230 ASP A CA 1
ATOM 1713 C C . ASP A 1 230 ? -17.854 6.667 6.983 1.00 90.50 230 ASP A C 1
ATOM 1715 O O . ASP A 1 230 ? -18.558 5.663 6.904 1.00 90.50 230 ASP A O 1
ATOM 1719 N N . ARG A 1 231 ? -17.343 7.039 8.157 1.00 90.62 231 ARG A N 1
ATOM 1720 C CA . ARG A 1 231 ? -17.556 6.399 9.470 1.00 90.62 231 ARG A CA 1
ATOM 1721 C C . ARG A 1 231 ? -17.028 4.969 9.625 1.00 90.62 231 ARG A C 1
ATOM 1723 O O . ARG A 1 231 ? -16.984 4.477 10.756 1.00 90.62 231 ARG A O 1
ATOM 1730 N N . ILE A 1 232 ? -16.548 4.352 8.552 1.00 93.69 232 ILE A N 1
ATOM 1731 C CA . ILE A 1 232 ? -15.942 3.024 8.527 1.00 93.69 232 ILE A CA 1
ATOM 1732 C C . ILE A 1 232 ? -14.420 3.149 8.543 1.00 93.69 232 ILE A C 1
ATOM 1734 O O . ILE A 1 232 ? -13.813 4.025 7.921 1.00 93.69 232 ILE A O 1
ATOM 1738 N N . VAL A 1 233 ? -13.797 2.237 9.275 1.00 95.56 233 VAL A N 1
ATOM 1739 C CA . VAL A 1 233 ? -12.365 1.962 9.223 1.00 95.56 233 VAL A CA 1
ATOM 1740 C C . VAL A 1 233 ? -12.210 0.499 8.838 1.00 95.56 233 VAL A C 1
ATOM 1742 O O . VAL A 1 233 ? -12.979 -0.318 9.315 1.00 95.56 233 VAL A O 1
ATOM 1745 N N . ALA A 1 234 ? -11.230 0.133 8.026 1.00 96.38 234 ALA A N 1
ATOM 1746 C CA . ALA A 1 234 ? -10.892 -1.272 7.816 1.00 96.38 234 ALA A CA 1
ATOM 1747 C C . ALA A 1 234 ? -9.421 -1.522 8.123 1.00 96.38 234 ALA A C 1
ATOM 1749 O O . ALA A 1 234 ? -8.589 -0.622 7.992 1.00 96.38 234 ALA A O 1
ATOM 1750 N N . LEU A 1 235 ? -9.112 -2.736 8.560 1.00 97.06 235 LEU A N 1
ATOM 1751 C CA . LEU A 1 235 ? -7.749 -3.229 8.699 1.00 97.06 235 LEU A CA 1
ATOM 1752 C C . LEU A 1 235 ? -7.477 -4.190 7.555 1.00 97.06 235 LEU A C 1
ATOM 1754 O O . LEU A 1 235 ? -8.326 -5.010 7.248 1.00 97.06 235 LEU A O 1
ATOM 1758 N N . GLY A 1 236 ? -6.310 -4.103 6.943 1.00 96.19 236 GLY A N 1
ATOM 1759 C CA . GLY A 1 236 ? -5.857 -5.078 5.961 1.00 96.19 236 GLY A CA 1
ATOM 1760 C C . GLY A 1 236 ? -4.365 -5.313 6.100 1.00 96.19 236 GLY A C 1
ATOM 1761 O O . GLY A 1 236 ? -3.666 -4.569 6.799 1.00 96.19 236 GLY A O 1
ATOM 1762 N N . ARG A 1 237 ? -3.852 -6.330 5.417 1.00 95.19 237 ARG A N 1
ATOM 1763 C CA . ARG A 1 237 ? -2.405 -6.463 5.239 1.00 95.19 237 ARG A CA 1
ATOM 1764 C C . ARG A 1 237 ? -1.930 -5.418 4.225 1.00 95.19 237 ARG A C 1
ATOM 1766 O O . ARG A 1 237 ? -2.654 -5.112 3.279 1.00 95.19 237 ARG A O 1
ATOM 1773 N N . PRO A 1 238 ? -0.734 -4.837 4.393 1.00 89.44 238 PRO A N 1
ATOM 1774 C CA . PRO A 1 238 ? -0.146 -4.049 3.327 1.00 89.44 238 PRO A CA 1
ATOM 1775 C C . PRO A 1 238 ? 0.016 -4.920 2.088 1.00 89.44 238 PRO A C 1
ATOM 1777 O O . PRO A 1 238 ? 0.533 -6.032 2.176 1.00 89.44 238 PRO A O 1
ATOM 1780 N N . GLY A 1 239 ? -0.439 -4.402 0.946 1.00 84.00 239 GLY A N 1
ATOM 1781 C CA . GLY A 1 239 ? -0.282 -5.088 -0.326 1.00 84.00 239 GLY A CA 1
ATOM 1782 C C . GLY A 1 239 ? 1.194 -5.366 -0.586 1.00 84.00 239 GLY A C 1
ATOM 1783 O O . GLY A 1 239 ? 2.020 -4.451 -0.597 1.00 84.00 239 GLY A O 1
ATOM 1784 N N . GLU A 1 240 ? 1.536 -6.632 -0.787 1.00 83.81 240 GLU A N 1
ATOM 1785 C CA . GLU A 1 240 ? 2.842 -6.996 -1.309 1.00 83.81 240 GLU A CA 1
ATOM 1786 C C . GLU A 1 240 ? 2.809 -6.831 -2.822 1.00 83.81 240 GLU A C 1
ATOM 1788 O O . GLU A 1 240 ? 1.903 -7.314 -3.502 1.00 83.81 240 GLU A O 1
ATOM 1793 N N . ARG A 1 241 ? 3.806 -6.132 -3.361 1.00 80.06 241 ARG A N 1
ATOM 1794 C CA . ARG A 1 241 ? 3.937 -5.968 -4.802 1.00 80.06 241 ARG A CA 1
ATOM 1795 C C . ARG A 1 241 ? 5.281 -6.477 -5.265 1.00 80.06 241 ARG A C 1
ATOM 1797 O O . ARG A 1 241 ? 6.322 -5.900 -4.951 1.00 80.06 241 ARG A O 1
ATOM 1804 N N . GLU A 1 242 ? 5.245 -7.527 -6.074 1.00 81.94 242 GLU A N 1
ATOM 1805 C CA . GLU A 1 242 ? 6.413 -7.956 -6.824 1.00 81.94 242 GLU A CA 1
ATOM 1806 C C . GLU A 1 242 ? 6.621 -6.984 -7.988 1.00 81.94 242 GLU A C 1
ATOM 1808 O O . GLU A 1 242 ? 6.009 -7.081 -9.051 1.00 81.94 242 GLU A O 1
ATOM 1813 N N . VAL A 1 243 ? 7.476 -5.988 -7.769 1.00 79.44 243 VAL A N 1
ATOM 1814 C CA . VAL A 1 243 ? 7.967 -5.158 -8.863 1.00 79.44 243 VAL A CA 1
ATOM 1815 C C . VAL A 1 243 ? 9.017 -5.987 -9.576 1.00 79.44 243 VAL A C 1
ATOM 1817 O O . VAL A 1 243 ? 10.132 -6.147 -9.076 1.00 79.44 243 VAL A O 1
ATOM 1820 N N . ALA A 1 244 ? 8.657 -6.526 -10.741 1.00 75.00 244 ALA A N 1
ATOM 1821 C CA . ALA A 1 244 ? 9.607 -7.170 -11.628 1.00 75.00 244 ALA A CA 1
ATOM 1822 C C . ALA A 1 244 ? 10.619 -6.118 -12.087 1.00 75.00 244 ALA A C 1
ATOM 1824 O O . ALA A 1 244 ? 10.477 -5.490 -13.135 1.00 75.00 244 ALA A O 1
ATOM 1825 N N . VAL A 1 245 ? 11.671 -5.924 -11.294 1.00 67.06 245 VAL A N 1
ATOM 1826 C CA . VAL A 1 245 ? 12.901 -5.302 -11.754 1.00 67.06 245 VAL A CA 1
ATOM 1827 C C . VAL A 1 245 ? 13.478 -6.266 -12.771 1.00 67.06 245 VAL A C 1
ATOM 1829 O O . VAL A 1 245 ? 14.334 -7.100 -12.474 1.00 67.06 245 VAL A O 1
ATOM 1832 N N . SER A 1 246 ? 12.985 -6.154 -14.005 1.00 58.47 246 SER A N 1
ATOM 1833 C CA . SER A 1 246 ? 13.775 -6.498 -15.168 1.00 58.47 246 SER A CA 1
ATOM 1834 C C . SER A 1 246 ? 15.076 -5.767 -14.917 1.00 58.47 246 SER A C 1
ATOM 1836 O O . SER A 1 246 ? 15.066 -4.537 -14.873 1.00 58.47 246 SER A O 1
ATOM 1838 N N . ARG A 1 247 ? 16.142 -6.502 -14.556 1.00 55.38 247 ARG A N 1
ATOM 1839 C CA . ARG A 1 247 ? 17.479 -5.930 -14.393 1.00 55.38 247 ARG A CA 1
ATOM 1840 C C . ARG A 1 247 ? 17.662 -5.123 -15.654 1.00 55.38 247 ARG A C 1
ATOM 1842 O O . ARG A 1 247 ? 17.832 -5.747 -16.701 1.00 55.38 247 ARG A O 1
ATOM 1849 N N . ALA A 1 248 ? 17.499 -3.798 -15.551 1.00 50.25 248 ALA A N 1
ATOM 1850 C CA . ALA A 1 248 ? 17.608 -2.887 -16.672 1.00 50.25 248 ALA A CA 1
ATOM 1851 C C . ALA A 1 248 ? 18.869 -3.349 -17.351 1.00 50.25 248 ALA A C 1
ATOM 1853 O O . ALA A 1 248 ? 19.889 -3.371 -16.655 1.00 50.25 248 ALA A O 1
ATOM 1854 N N . GLN A 1 249 ? 18.723 -3.919 -18.559 1.00 44.72 249 GLN A N 1
ATOM 1855 C CA . GLN A 1 249 ? 19.762 -4.706 -19.212 1.00 44.72 249 GLN A CA 1
ATOM 1856 C C . GLN A 1 249 ? 21.049 -3.965 -18.924 1.00 44.72 249 GLN A C 1
ATOM 1858 O O . GLN A 1 249 ? 21.166 -2.828 -19.381 1.00 44.72 249 GLN A O 1
ATOM 1863 N N . THR A 1 250 ? 21.913 -4.506 -18.047 1.00 45.22 250 THR A N 1
ATOM 1864 C CA . THR A 1 250 ? 23.222 -3.899 -17.772 1.00 45.22 250 THR A CA 1
ATOM 1865 C C . THR A 1 250 ? 23.733 -3.621 -19.155 1.00 45.22 250 THR A C 1
ATOM 1867 O O . THR A 1 250 ? 23.809 -4.631 -19.860 1.00 45.22 250 THR A O 1
ATOM 1870 N N . PRO A 1 251 ? 23.861 -2.340 -19.577 1.00 47.88 251 PRO A N 1
ATOM 1871 C CA . PRO A 1 251 ? 23.825 -1.955 -20.980 1.00 47.88 251 PRO A CA 1
ATOM 1872 C C . PRO A 1 251 ? 24.714 -2.946 -21.672 1.00 47.88 251 PRO A C 1
ATOM 1874 O O . PRO A 1 251 ? 25.904 -2.971 -21.352 1.00 47.88 251 PRO A O 1
ATOM 1877 N N . SER A 1 252 ? 24.084 -3.885 -22.398 1.00 49.00 252 SER A N 1
ATOM 1878 C CA . SER A 1 252 ? 24.802 -5.048 -22.909 1.00 49.00 252 SER A CA 1
ATOM 1879 C C . SER A 1 252 ? 25.978 -4.421 -23.611 1.00 49.00 252 SER A C 1
ATOM 1881 O O . SER A 1 252 ? 25.716 -3.513 -24.409 1.00 49.00 252 SER A O 1
ATOM 1883 N N . GLU A 1 253 ? 27.214 -4.760 -23.203 1.00 57.34 253 GLU A N 1
ATOM 1884 C CA . GLU A 1 253 ? 28.419 -4.158 -23.784 1.00 57.34 253 GLU A CA 1
ATOM 1885 C C . GLU A 1 253 ? 28.132 -3.971 -25.264 1.00 57.34 253 GLU A C 1
ATOM 1887 O O . GLU A 1 253 ? 27.658 -4.947 -25.866 1.00 57.34 253 GLU A O 1
ATOM 1892 N N . PRO A 1 254 ? 28.207 -2.717 -25.767 1.00 60.00 254 PRO A N 1
ATOM 1893 C CA . PRO A 1 254 ? 27.600 -2.340 -27.035 1.00 60.00 254 PRO A CA 1
ATOM 1894 C C . PRO A 1 254 ? 27.909 -3.448 -28.018 1.00 60.00 254 PRO A C 1
ATOM 1896 O O . PRO A 1 254 ? 29.085 -3.784 -28.170 1.00 60.00 254 PRO A O 1
ATOM 1899 N N . ALA A 1 255 ? 26.853 -4.094 -28.533 1.00 67.50 255 ALA A N 1
ATOM 1900 C CA . ALA A 1 255 ? 27.005 -5.327 -29.293 1.00 67.50 255 ALA A CA 1
ATOM 1901 C C . ALA A 1 255 ? 28.150 -5.121 -30.290 1.00 67.50 255 ALA A C 1
ATOM 1903 O O . ALA A 1 255 ? 28.153 -4.071 -30.945 1.00 67.50 255 ALA A O 1
ATOM 1904 N N . PRO A 1 256 ? 29.140 -6.033 -30.338 1.00 77.44 256 PRO A N 1
ATOM 1905 C CA . PRO A 1 256 ? 30.380 -5.787 -31.054 1.00 77.44 256 PRO A CA 1
ATOM 1906 C C . PRO A 1 256 ? 30.053 -5.303 -32.461 1.00 77.44 256 PRO A C 1
ATOM 1908 O O . PRO A 1 256 ? 29.292 -5.946 -33.191 1.00 77.44 256 PRO A O 1
ATOM 1911 N N . GLY A 1 257 ? 30.566 -4.126 -32.798 1.00 86.94 257 GLY A N 1
ATOM 1912 C CA . GLY A 1 257 ? 30.322 -3.507 -34.086 1.00 86.94 257 GLY A CA 1
ATOM 1913 C C . GLY A 1 257 ? 30.999 -4.313 -35.188 1.00 86.94 257 GLY A C 1
ATOM 1914 O O . GLY A 1 257 ? 31.912 -5.103 -34.943 1.00 86.94 257 GLY A O 1
ATOM 1915 N N . LEU A 1 258 ? 30.611 -4.076 -36.442 1.00 91.56 258 LEU A N 1
ATOM 1916 C CA . LEU A 1 258 ? 31.252 -4.735 -37.586 1.00 91.56 258 LEU A CA 1
ATOM 1917 C C . LEU A 1 258 ? 32.771 -4.511 -37.610 1.00 91.56 258 LEU A C 1
ATOM 1919 O O . LEU A 1 258 ? 33.512 -5.385 -38.042 1.00 91.56 258 LEU A O 1
ATOM 1923 N N . THR A 1 259 ? 33.246 -3.366 -37.111 1.00 93.75 259 THR A N 1
ATOM 1924 C CA . THR A 1 259 ? 34.675 -3.028 -37.020 1.00 93.75 259 THR A CA 1
ATOM 1925 C C . THR A 1 259 ? 35.455 -3.850 -36.000 1.00 93.75 259 THR A C 1
ATOM 1927 O O . THR A 1 259 ? 36.682 -3.809 -36.014 1.00 93.75 259 THR A O 1
ATOM 1930 N N . ASP A 1 260 ? 34.770 -4.583 -35.122 1.00 91.44 260 ASP A N 1
ATOM 1931 C CA . ASP A 1 260 ? 35.423 -5.469 -34.163 1.00 91.44 260 ASP A CA 1
ATOM 1932 C C . ASP A 1 260 ? 35.822 -6.805 -34.808 1.00 91.44 260 ASP A C 1
ATOM 1934 O O . ASP A 1 260 ? 36.592 -7.547 -34.202 1.00 91.44 260 ASP A O 1
ATOM 1938 N N . ILE A 1 261 ? 35.323 -7.126 -36.011 1.00 92.31 261 ILE A N 1
ATOM 1939 C CA . ILE A 1 261 ? 35.638 -8.345 -36.777 1.00 92.31 261 ILE A CA 1
ATOM 1940 C C . ILE A 1 261 ? 36.967 -8.180 -37.524 1.00 92.31 261 ILE A C 1
ATOM 1942 O O . ILE A 1 261 ? 37.177 -7.197 -38.246 1.00 92.31 261 ILE A O 1
ATOM 1946 N N . ASP A 1 262 ? 37.856 -9.176 -37.427 1.00 90.56 262 ASP A N 1
ATOM 1947 C CA . ASP A 1 262 ? 39.147 -9.113 -38.121 1.00 90.56 262 ASP A CA 1
ATOM 1948 C C . ASP A 1 262 ? 38.971 -9.041 -39.649 1.00 90.56 262 ASP A C 1
ATOM 1950 O O . ASP A 1 262 ? 38.349 -9.885 -40.297 1.00 90.56 262 ASP A O 1
ATOM 1954 N N . GLY A 1 263 ? 39.567 -8.013 -40.251 1.00 89.50 263 GLY A N 1
ATOM 1955 C CA . GLY A 1 263 ? 39.462 -7.734 -41.681 1.00 89.50 263 GLY A CA 1
ATOM 1956 C C . GLY A 1 263 ? 38.354 -6.754 -42.078 1.00 89.50 263 GLY A C 1
ATOM 1957 O O . GLY A 1 263 ? 38.289 -6.413 -43.266 1.00 89.50 263 GLY A O 1
ATOM 1958 N N . ILE A 1 264 ? 37.559 -6.247 -41.126 1.00 95.12 264 ILE A N 1
ATOM 1959 C CA . ILE A 1 264 ? 36.574 -5.180 -41.352 1.00 95.12 264 ILE A CA 1
ATOM 1960 C C . ILE A 1 264 ? 37.080 -3.854 -40.772 1.00 95.12 264 ILE A C 1
ATOM 1962 O O . ILE A 1 264 ? 37.053 -3.607 -39.574 1.00 95.12 264 ILE A O 1
ATOM 1966 N N . GLY A 1 265 ? 37.540 -2.964 -41.653 1.00 94.50 265 GLY A N 1
ATOM 1967 C CA . GLY A 1 265 ? 37.778 -1.558 -41.306 1.00 94.50 265 GLY A CA 1
ATOM 1968 C C . GLY A 1 265 ? 36.516 -0.709 -41.484 1.00 94.50 265 GLY A C 1
ATOM 1969 O O . GLY A 1 265 ? 35.563 -1.153 -42.122 1.00 94.50 265 GLY A O 1
ATOM 1970 N N . SER A 1 266 ? 36.539 0.539 -41.007 1.00 93.62 266 SER A N 1
ATOM 1971 C CA . SER A 1 266 ? 35.414 1.488 -41.106 1.00 93.62 266 SER A CA 1
ATOM 1972 C C . SER A 1 266 ? 34.842 1.617 -42.525 1.00 93.62 266 SER A C 1
ATOM 1974 O O . SER A 1 266 ? 33.649 1.436 -42.725 1.00 93.62 266 SER A O 1
ATOM 1976 N N . GLU A 1 267 ? 35.693 1.800 -43.540 1.00 94.62 267 GLU A N 1
ATOM 1977 C CA . GLU A 1 267 ? 35.246 1.908 -44.940 1.00 94.62 267 GLU A CA 1
ATOM 1978 C C . GLU A 1 267 ? 34.552 0.643 -45.468 1.00 94.62 267 GLU A C 1
ATOM 1980 O O . GLU A 1 267 ? 33.821 0.691 -46.458 1.00 94.62 267 GLU A O 1
ATOM 1985 N N . LEU A 1 268 ? 34.876 -0.528 -44.913 1.00 94.69 268 LEU A N 1
ATOM 1986 C CA . LEU A 1 268 ? 34.206 -1.770 -45.283 1.00 94.69 268 LEU A CA 1
ATOM 1987 C C . LEU A 1 268 ? 32.909 -1.944 -44.492 1.00 94.69 268 LEU A C 1
ATOM 1989 O O . LEU A 1 268 ? 31.924 -2.365 -45.087 1.00 94.69 268 LEU A O 1
ATOM 1993 N N . ALA A 1 269 ? 32.891 -1.564 -43.213 1.00 95.69 269 ALA A N 1
ATOM 1994 C CA . ALA A 1 269 ? 31.679 -1.531 -42.401 1.00 95.69 269 ALA A CA 1
ATOM 1995 C C . ALA A 1 269 ? 30.596 -0.647 -43.044 1.00 95.69 269 ALA A C 1
ATOM 1997 O O . ALA A 1 269 ? 29.470 -1.103 -43.199 1.00 95.69 269 ALA A O 1
ATOM 1998 N N . ASP A 1 270 ? 30.949 0.542 -43.545 1.00 95.19 270 ASP A N 1
ATOM 1999 C CA . ASP A 1 270 ? 30.001 1.427 -44.240 1.00 95.19 270 ASP A CA 1
ATOM 2000 C C . ASP A 1 270 ? 29.400 0.774 -45.498 1.00 95.19 270 ASP A C 1
ATOM 2002 O O . ASP A 1 270 ? 28.220 0.939 -45.805 1.00 95.19 270 ASP A O 1
ATOM 2006 N N . ARG A 1 271 ? 30.206 0.002 -46.239 1.00 95.62 271 ARG A N 1
ATOM 2007 C CA . ARG A 1 271 ? 29.752 -0.716 -47.443 1.00 95.62 271 ARG A CA 1
ATOM 2008 C C . ARG A 1 271 ? 28.886 -1.925 -47.113 1.00 95.62 271 ARG A C 1
ATOM 2010 O O . ARG A 1 271 ? 27.947 -2.195 -47.854 1.00 95.62 271 ARG A O 1
ATOM 2017 N N . LEU A 1 272 ? 29.207 -2.638 -46.035 1.00 95.56 272 LEU A N 1
ATOM 2018 C CA . LEU A 1 272 ? 28.396 -3.740 -45.519 1.00 95.56 272 LEU A CA 1
ATOM 2019 C C . LEU A 1 272 ? 27.038 -3.216 -45.040 1.00 95.56 272 LEU A C 1
ATOM 2021 O O . LEU A 1 272 ? 26.015 -3.741 -45.471 1.00 95.56 272 LEU A O 1
ATOM 2025 N N . GLY A 1 273 ? 27.022 -2.106 -44.296 1.00 93.50 273 GLY A N 1
ATOM 2026 C CA . GLY A 1 273 ? 25.793 -1.425 -43.887 1.00 93.50 273 GLY A CA 1
ATOM 2027 C C . GLY A 1 273 ? 24.964 -0.947 -45.080 1.00 93.50 273 GLY A C 1
ATOM 2028 O O . GLY A 1 273 ? 23.768 -1.208 -45.150 1.00 93.50 273 GLY A O 1
ATOM 2029 N N . ALA A 1 274 ? 25.596 -0.353 -46.099 1.00 95.06 274 ALA A N 1
ATOM 2030 C CA . ALA A 1 274 ? 24.907 0.027 -47.338 1.00 95.06 274 ALA A CA 1
ATOM 2031 C C . ALA A 1 274 ? 24.332 -1.173 -48.122 1.00 95.06 274 ALA A C 1
ATOM 2033 O O . ALA A 1 274 ? 23.420 -0.993 -48.930 1.00 95.06 274 ALA A O 1
ATOM 2034 N N . ALA A 1 275 ? 24.861 -2.380 -47.896 1.00 95.38 275 ALA A N 1
ATOM 2035 C CA . ALA A 1 275 ? 24.357 -3.635 -48.447 1.00 95.38 275 ALA A CA 1
ATOM 2036 C C . ALA A 1 275 ? 23.328 -4.338 -47.533 1.00 95.38 275 ALA A C 1
ATOM 2038 O O . ALA A 1 275 ? 22.813 -5.383 -47.921 1.00 95.38 275 ALA A O 1
ATOM 2039 N N . GLY A 1 276 ? 22.997 -3.759 -46.371 1.00 95.44 276 GLY A N 1
ATOM 2040 C CA . GLY A 1 276 ? 21.998 -4.273 -45.428 1.00 95.44 276 GLY A CA 1
ATOM 2041 C C . GLY A 1 276 ? 22.551 -5.119 -44.277 1.00 95.44 276 GLY A C 1
ATOM 2042 O O . GLY A 1 276 ? 21.762 -5.680 -43.528 1.00 95.44 276 GLY A O 1
ATOM 2043 N N . TYR A 1 277 ? 23.875 -5.210 -44.123 1.00 95.81 277 TYR A N 1
ATOM 2044 C CA . TYR A 1 277 ? 24.518 -5.931 -43.022 1.00 95.81 277 TYR A CA 1
ATOM 2045 C C . TYR A 1 277 ? 24.961 -4.933 -41.953 1.00 95.81 277 TYR A C 1
ATOM 2047 O O . TYR A 1 277 ? 25.996 -4.287 -42.116 1.00 95.81 277 TYR A O 1
ATOM 2055 N N . GLU A 1 278 ? 24.186 -4.782 -40.880 1.00 91.88 278 GLU A N 1
ATOM 2056 C CA . GLU A 1 278 ? 24.462 -3.809 -39.809 1.00 91.88 278 GLU A CA 1
ATOM 2057 C C . GLU A 1 278 ? 25.050 -4.472 -38.555 1.00 91.88 278 GLU A C 1
ATOM 2059 O O . GLU A 1 278 ? 25.715 -3.817 -37.750 1.00 91.88 278 GLU A O 1
ATOM 2064 N N . THR A 1 279 ? 24.854 -5.782 -38.403 1.00 92.50 279 THR A N 1
ATOM 2065 C CA . THR A 1 279 ? 25.239 -6.554 -37.221 1.00 92.50 279 THR A CA 1
ATOM 2066 C C . THR A 1 279 ? 26.063 -7.796 -37.572 1.00 92.50 279 THR A C 1
ATOM 2068 O O . THR A 1 279 ? 26.077 -8.274 -38.706 1.00 92.50 279 THR A O 1
ATOM 2071 N N . VAL A 1 280 ? 26.754 -8.358 -36.570 1.00 92.94 280 VAL A N 1
ATOM 2072 C CA . VAL A 1 280 ? 27.476 -9.640 -36.706 1.00 92.94 280 VAL A CA 1
ATOM 2073 C C . VAL A 1 280 ? 26.526 -10.775 -37.104 1.00 92.94 280 VAL A C 1
ATOM 2075 O O . VAL A 1 280 ? 26.917 -11.643 -37.876 1.00 92.94 280 VAL A O 1
ATOM 2078 N N . THR A 1 281 ? 25.284 -10.749 -36.610 1.00 90.12 281 THR A N 1
ATOM 2079 C CA . THR A 1 281 ? 24.247 -11.733 -36.956 1.00 90.12 281 THR A CA 1
ATOM 2080 C C . THR A 1 281 ? 23.907 -11.667 -38.443 1.00 90.12 281 THR A C 1
ATOM 2082 O O . THR A 1 281 ? 23.871 -12.700 -39.099 1.00 90.12 281 THR A O 1
ATOM 2085 N N . ASP A 1 282 ? 23.761 -10.462 -39.003 1.00 93.94 282 ASP A N 1
ATOM 2086 C CA . ASP A 1 282 ? 23.467 -10.304 -40.433 1.00 93.94 282 ASP A CA 1
ATOM 2087 C C . ASP A 1 282 ? 24.600 -10.881 -41.299 1.00 93.94 282 ASP A C 1
ATOM 2089 O O . ASP A 1 282 ? 24.353 -11.474 -42.347 1.00 93.94 282 ASP A O 1
ATOM 2093 N N . LEU A 1 283 ? 25.857 -10.743 -40.855 1.00 94.31 283 LEU A N 1
ATOM 2094 C CA . LEU A 1 283 ? 27.009 -11.345 -41.534 1.00 94.31 283 LEU A CA 1
ATOM 2095 C C . LEU A 1 283 ? 27.088 -12.866 -41.381 1.00 94.31 283 LEU A C 1
ATOM 2097 O O . LEU A 1 283 ? 27.693 -13.511 -42.236 1.00 94.31 283 LEU A O 1
ATOM 2101 N N . ALA A 1 284 ? 26.528 -13.432 -40.312 1.00 93.62 284 ALA A N 1
ATOM 2102 C CA . ALA A 1 284 ? 26.477 -14.879 -40.116 1.00 93.62 284 ALA A CA 1
ATOM 2103 C C . ALA A 1 284 ? 25.487 -15.547 -41.079 1.00 93.62 284 ALA A C 1
ATOM 2105 O O . ALA A 1 284 ? 25.758 -16.633 -41.590 1.00 93.62 284 ALA A O 1
ATOM 2106 N N . ASP A 1 285 ? 24.387 -14.855 -41.383 1.00 94.19 285 ASP A N 1
ATOM 2107 C CA . ASP A 1 285 ? 23.386 -15.297 -42.356 1.00 94.19 285 ASP A CA 1
ATOM 2108 C C . ASP A 1 285 ? 23.825 -15.062 -43.815 1.00 94.19 285 ASP A C 1
ATOM 2110 O O . ASP A 1 285 ? 23.255 -15.645 -44.742 1.00 94.19 285 ASP A O 1
ATOM 2114 N N . ALA A 1 286 ? 24.855 -14.236 -44.034 1.00 96.31 286 ALA A N 1
ATOM 2115 C CA . ALA A 1 286 ? 25.370 -13.918 -45.359 1.00 96.31 286 ALA A CA 1
ATOM 2116 C C . ALA A 1 286 ? 26.107 -15.102 -46.005 1.00 96.31 286 ALA A C 1
ATOM 2118 O O . ALA A 1 286 ? 27.018 -15.718 -45.442 1.00 96.31 286 ALA A O 1
ATOM 2119 N N . THR A 1 287 ? 25.791 -15.369 -47.267 1.00 96.12 287 THR A N 1
ATOM 2120 C CA . THR A 1 287 ? 26.539 -16.318 -48.091 1.00 96.12 287 THR A CA 1
ATOM 2121 C C . THR A 1 287 ? 27.842 -15.707 -48.605 1.00 96.12 287 THR A C 1
ATOM 2123 O O . THR A 1 287 ? 27.990 -14.492 -48.774 1.00 96.12 287 THR A O 1
ATOM 2126 N N . ARG A 1 288 ? 28.817 -16.565 -48.930 1.00 96.06 288 ARG A N 1
ATOM 2127 C CA . ARG A 1 288 ? 30.084 -16.127 -49.537 1.00 96.06 288 ARG A CA 1
ATOM 2128 C C . ARG A 1 288 ? 29.839 -15.341 -50.829 1.00 96.06 288 ARG A C 1
ATOM 2130 O O . ARG A 1 288 ? 30.539 -14.367 -51.094 1.00 96.06 288 ARG A O 1
ATOM 2137 N N . GLU A 1 289 ? 28.878 -15.770 -51.640 1.00 96.50 289 GLU A N 1
ATOM 2138 C CA . GLU A 1 289 ? 28.502 -15.127 -52.896 1.00 96.50 289 GLU A CA 1
ATOM 2139 C C . GLU A 1 289 ? 27.958 -13.711 -52.672 1.00 96.50 289 GLU A C 1
ATOM 2141 O O . GLU A 1 289 ? 28.347 -12.793 -53.397 1.00 96.50 289 GLU A O 1
ATOM 2146 N N . GLU A 1 290 ? 27.118 -13.517 -51.653 1.00 97.06 290 GLU A N 1
ATOM 2147 C CA . GLU A 1 290 ? 26.591 -12.200 -51.281 1.00 97.06 290 GLU A CA 1
ATOM 2148 C C . GLU A 1 290 ? 27.700 -11.264 -50.803 1.00 97.06 290 GLU A C 1
ATOM 2150 O O . GLU A 1 290 ? 27.761 -10.109 -51.225 1.00 97.06 290 GLU A O 1
ATOM 2155 N N . LEU A 1 291 ? 28.640 -11.772 -50.003 1.00 96.19 291 LEU A N 1
ATOM 2156 C CA . LEU A 1 291 ? 29.800 -10.998 -49.568 1.00 96.19 291 LEU A CA 1
ATOM 2157 C C . LEU A 1 291 ? 30.697 -10.608 -50.755 1.00 96.19 291 LEU A C 1
ATOM 2159 O O . LEU A 1 291 ? 31.143 -9.466 -50.853 1.00 96.19 291 LEU A O 1
ATOM 2163 N N . LEU A 1 292 ? 30.933 -11.519 -51.703 1.00 96.25 292 LEU A N 1
ATOM 2164 C CA . LEU A 1 292 ? 31.727 -11.246 -52.909 1.00 96.25 292 LEU A CA 1
ATOM 2165 C C . LEU A 1 292 ? 31.073 -10.248 -53.874 1.00 96.25 292 LEU A C 1
ATOM 2167 O O . LEU A 1 292 ? 31.771 -9.678 -54.715 1.00 96.25 292 LEU A O 1
ATOM 2171 N N . ALA A 1 293 ? 29.762 -10.023 -53.765 1.00 96.06 293 ALA A N 1
ATOM 2172 C CA . ALA A 1 293 ? 29.066 -8.997 -54.534 1.00 96.06 293 ALA A CA 1
ATOM 2173 C C . ALA A 1 293 ? 29.374 -7.569 -54.038 1.00 96.06 293 ALA A C 1
ATOM 2175 O O . ALA A 1 293 ? 29.121 -6.600 -54.758 1.00 96.06 293 ALA A O 1
ATOM 2176 N N . ILE A 1 294 ? 29.945 -7.423 -52.837 1.00 95.56 294 ILE A N 1
ATOM 2177 C CA . ILE A 1 294 ? 30.294 -6.130 -52.244 1.00 95.56 294 ILE A CA 1
ATOM 2178 C C . ILE A 1 294 ? 31.593 -5.607 -52.863 1.00 95.56 294 ILE A C 1
ATOM 2180 O O . ILE A 1 294 ? 32.623 -6.288 -52.892 1.00 95.56 294 ILE A O 1
ATOM 2184 N N . ASP A 1 295 ? 31.563 -4.358 -53.340 1.00 92.75 295 ASP A N 1
ATOM 2185 C CA . ASP A 1 295 ? 32.703 -3.745 -54.026 1.00 92.75 295 ASP A CA 1
ATOM 2186 C C . ASP A 1 295 ? 33.985 -3.826 -53.182 1.00 92.75 295 ASP A C 1
ATOM 2188 O O . ASP A 1 295 ? 34.007 -3.487 -51.996 1.00 92.75 295 ASP A O 1
ATOM 2192 N N . ARG A 1 296 ? 35.082 -4.254 -53.818 1.00 89.75 296 ARG A N 1
ATOM 2193 C CA . ARG A 1 296 ? 36.415 -4.493 -53.228 1.00 89.75 296 ARG A CA 1
ATOM 2194 C C . ARG A 1 296 ? 36.451 -5.482 -52.055 1.00 89.75 296 ARG A C 1
ATOM 2196 O O . ARG A 1 296 ? 37.399 -5.432 -51.257 1.00 89.75 296 ARG A O 1
ATOM 2203 N N . LEU A 1 297 ? 35.485 -6.391 -51.950 1.00 93.94 297 LEU A N 1
ATOM 2204 C CA . LEU A 1 297 ? 35.605 -7.567 -51.098 1.00 93.94 297 LEU A CA 1
ATOM 2205 C C . LEU A 1 297 ? 36.125 -8.757 -51.920 1.00 93.94 297 LEU A C 1
ATOM 2207 O O . LEU A 1 297 ? 35.426 -9.338 -52.738 1.00 93.94 297 LEU A O 1
ATOM 2211 N N . GLY A 1 298 ? 37.401 -9.101 -51.739 1.00 94.12 298 GLY A N 1
ATOM 2212 C CA . GLY A 1 298 ? 38.002 -10.266 -52.395 1.00 94.12 298 GLY A CA 1
ATOM 2213 C C . GLY A 1 298 ? 37.767 -11.564 -51.618 1.00 94.12 298 GLY A C 1
ATOM 2214 O O . GLY A 1 298 ? 37.597 -11.528 -50.401 1.00 94.12 298 GLY A O 1
ATOM 2215 N N . VAL A 1 299 ? 37.876 -12.709 -52.305 1.00 95.06 299 VAL A N 1
ATOM 2216 C CA . VAL A 1 299 ? 37.708 -14.073 -51.747 1.00 95.06 299 VAL A CA 1
ATOM 2217 C C . VAL A 1 299 ? 38.455 -14.264 -50.429 1.00 95.06 299 VAL A C 1
ATOM 2219 O O . VAL A 1 299 ? 37.852 -14.621 -49.426 1.00 95.06 299 VAL A O 1
ATOM 2222 N N . ALA A 1 300 ? 39.743 -13.913 -50.387 1.00 94.25 300 ALA A N 1
ATOM 2223 C CA . ALA A 1 300 ? 40.559 -14.079 -49.184 1.00 94.25 300 ALA A CA 1
ATOM 2224 C C . ALA A 1 300 ? 40.078 -13.248 -47.977 1.00 94.25 300 ALA A C 1
ATOM 2226 O O . ALA A 1 300 ? 40.348 -13.617 -46.836 1.00 94.25 300 ALA A O 1
ATOM 2227 N N . ARG A 1 301 ? 39.407 -12.111 -48.210 1.00 94.06 301 ARG A N 1
ATOM 2228 C CA . ARG A 1 301 ? 38.855 -11.272 -47.138 1.00 94.06 301 ARG A CA 1
ATOM 2229 C C . ARG A 1 301 ? 37.481 -11.776 -46.702 1.00 94.06 301 ARG A C 1
ATOM 2231 O O . ARG A 1 301 ? 37.249 -11.842 -45.503 1.00 94.06 301 ARG A O 1
ATOM 2238 N N . ALA A 1 302 ? 36.628 -12.174 -47.646 1.00 95.00 302 ALA A N 1
ATOM 2239 C CA . ALA A 1 302 ? 35.342 -12.802 -47.344 1.00 95.00 302 ALA A CA 1
ATOM 2240 C C . ALA A 1 302 ? 35.528 -14.064 -46.483 1.00 95.00 302 ALA A C 1
ATOM 2242 O O . ALA A 1 302 ? 34.883 -14.204 -45.451 1.00 95.00 302 ALA A O 1
ATOM 2243 N N . ASP A 1 303 ? 36.500 -14.913 -46.834 1.00 95.25 303 ASP A N 1
ATOM 2244 C CA . ASP A 1 303 ? 36.822 -16.127 -46.073 1.00 95.25 303 ASP A CA 1
ATOM 2245 C C . ASP A 1 303 ? 37.268 -15.834 -44.638 1.00 95.25 303 ASP A C 1
ATOM 2247 O O . ASP A 1 303 ? 36.917 -16.567 -43.717 1.00 95.25 303 ASP A O 1
ATOM 2251 N N . ARG A 1 304 ? 38.030 -14.752 -44.435 1.00 93.88 304 ARG A N 1
ATOM 2252 C CA . ARG A 1 304 ? 38.478 -14.339 -43.101 1.00 93.88 304 ARG A CA 1
ATOM 2253 C C . ARG A 1 304 ? 37.321 -13.827 -42.247 1.00 93.88 304 ARG A C 1
ATOM 2255 O O . ARG A 1 304 ? 37.225 -14.216 -41.091 1.00 93.88 304 ARG A O 1
ATOM 2262 N N . ILE A 1 305 ? 36.453 -13.002 -42.832 1.00 95.19 305 ILE A N 1
ATOM 2263 C CA . ILE A 1 305 ? 35.267 -12.463 -42.156 1.00 95.19 305 ILE A CA 1
ATOM 2264 C C . ILE A 1 305 ? 34.352 -13.609 -41.719 1.00 95.19 305 ILE A C 1
ATOM 2266 O O . ILE A 1 305 ? 34.012 -13.697 -40.545 1.00 95.19 305 ILE A O 1
ATOM 2270 N N . MET A 1 306 ? 34.025 -14.535 -42.626 1.00 94.12 306 MET A N 1
ATOM 2271 C CA . MET A 1 306 ? 33.180 -15.689 -42.299 1.00 94.12 306 MET A CA 1
ATOM 2272 C C . MET A 1 306 ? 33.796 -16.572 -41.207 1.00 94.12 306 MET A C 1
ATOM 2274 O O . MET A 1 306 ? 33.076 -17.061 -40.338 1.00 94.12 306 MET A O 1
ATOM 2278 N N . ALA A 1 307 ? 35.119 -16.773 -41.228 1.00 95.19 307 ALA A N 1
ATOM 2279 C CA . ALA A 1 307 ? 35.809 -17.553 -40.205 1.00 95.19 307 ALA A CA 1
ATOM 2280 C C . ALA A 1 307 ? 35.734 -16.896 -38.815 1.00 95.19 307 ALA A C 1
ATOM 2282 O O . ALA A 1 307 ? 35.472 -17.600 -37.840 1.00 95.19 307 ALA A O 1
ATOM 2283 N N . ASP A 1 308 ? 35.924 -15.575 -38.718 1.00 94.50 308 ASP A N 1
ATOM 2284 C CA . ASP A 1 308 ? 35.819 -14.844 -37.445 1.00 94.50 308 ASP A CA 1
ATOM 2285 C C . ASP A 1 308 ? 34.379 -14.838 -36.914 1.00 94.50 308 ASP A C 1
ATOM 2287 O O . ASP A 1 308 ? 34.149 -15.137 -35.744 1.00 94.50 308 ASP A O 1
ATOM 2291 N N . VAL A 1 309 ? 33.396 -14.592 -37.788 1.00 94.06 309 VAL A N 1
ATOM 2292 C CA . VAL A 1 309 ? 31.969 -14.641 -37.430 1.00 94.06 309 VAL A CA 1
ATOM 2293 C C . VAL A 1 309 ? 31.591 -16.031 -36.907 1.00 94.06 309 VAL A C 1
ATOM 2295 O O . VAL A 1 309 ? 31.041 -16.140 -35.814 1.00 94.06 309 VAL A O 1
ATOM 2298 N N . THR A 1 310 ? 31.991 -17.097 -37.610 1.00 93.50 310 THR A N 1
ATOM 2299 C CA . THR A 1 310 ? 31.741 -18.487 -37.179 1.00 93.50 310 THR A CA 1
ATOM 2300 C C . THR A 1 310 ? 32.373 -18.785 -35.814 1.00 93.50 310 THR A C 1
ATOM 2302 O O . THR A 1 310 ? 31.760 -19.448 -34.977 1.00 93.50 310 THR A O 1
ATOM 2305 N N . ALA A 1 311 ? 33.594 -18.301 -35.560 1.00 91.81 311 ALA A N 1
ATOM 2306 C CA . ALA A 1 311 ? 34.268 -18.499 -34.276 1.00 91.81 311 ALA A CA 1
ATOM 2307 C C . ALA A 1 311 ? 33.520 -17.809 -33.120 1.00 91.81 311 ALA A C 1
ATOM 2309 O O . ALA A 1 311 ? 33.380 -18.387 -32.041 1.00 91.81 311 ALA A O 1
ATOM 2310 N N . ARG A 1 312 ? 32.978 -16.607 -33.355 1.00 90.56 312 ARG A N 1
ATOM 2311 C CA . ARG A 1 312 ? 32.173 -15.873 -32.364 1.00 90.56 312 ARG A CA 1
ATOM 2312 C C . ARG A 1 312 ? 30.844 -16.555 -32.063 1.00 90.56 312 ARG A C 1
ATOM 2314 O O . ARG A 1 312 ? 30.416 -16.570 -30.911 1.00 90.56 312 ARG A O 1
ATOM 2321 N N . GLU A 1 313 ? 30.192 -17.129 -33.071 1.00 89.12 313 GLU A N 1
ATOM 2322 C CA . GLU A 1 313 ? 28.951 -17.881 -32.864 1.00 89.12 313 GLU A CA 1
ATOM 2323 C C . GLU A 1 313 ? 29.167 -19.130 -32.010 1.00 89.12 313 GLU A C 1
ATOM 2325 O O . GLU A 1 313 ? 28.358 -19.417 -31.127 1.00 89.12 313 GLU A O 1
ATOM 2330 N N . GLN A 1 314 ? 30.283 -19.835 -32.221 1.00 88.00 314 GLN A N 1
ATOM 2331 C CA . GLN A 1 314 ? 30.660 -20.987 -31.401 1.00 88.00 314 GLN A CA 1
ATOM 2332 C C . GLN A 1 314 ? 30.890 -20.579 -29.944 1.00 88.00 314 GLN A C 1
ATOM 2334 O O . GLN A 1 314 ? 30.320 -21.197 -29.049 1.00 88.00 314 GLN A O 1
ATOM 2339 N N . GLN A 1 315 ? 31.624 -19.488 -29.708 1.00 84.50 315 GLN A N 1
ATOM 2340 C CA . GLN A 1 315 ? 31.866 -18.972 -28.359 1.00 84.50 315 GLN A CA 1
ATOM 2341 C C . GLN A 1 315 ? 30.561 -18.562 -27.649 1.00 84.50 315 GLN A C 1
ATOM 2343 O O . GLN A 1 315 ? 30.358 -18.875 -26.480 1.00 84.50 315 GLN A O 1
ATOM 2348 N N . ARG A 1 316 ? 29.616 -17.942 -28.369 1.00 82.94 316 ARG A N 1
ATOM 2349 C CA . ARG A 1 316 ? 28.300 -17.559 -27.822 1.00 82.94 316 ARG A CA 1
ATOM 2350 C C . ARG A 1 316 ? 27.409 -18.761 -27.483 1.00 82.94 316 ARG A C 1
ATOM 2352 O O . ARG A 1 316 ? 26.510 -18.638 -26.652 1.00 82.94 316 ARG A O 1
ATOM 2359 N N . GLY A 1 317 ? 27.612 -19.894 -28.154 1.00 78.44 317 GLY A N 1
ATOM 2360 C CA . GLY A 1 317 ? 26.920 -21.148 -27.862 1.00 78.44 317 GLY A CA 1
ATOM 2361 C C . GLY A 1 317 ? 27.428 -21.853 -26.602 1.00 78.44 317 GLY A C 1
ATOM 2362 O O . GLY A 1 317 ? 26.659 -22.587 -25.994 1.00 78.44 317 GLY A O 1
ATOM 2363 N N . GLU A 1 318 ? 28.684 -21.625 -26.207 1.00 77.81 318 GLU A N 1
ATOM 2364 C CA . GLU A 1 318 ? 29.308 -22.236 -25.020 1.00 77.81 318 GLU A CA 1
ATOM 2365 C C . GLU A 1 318 ? 28.996 -21.483 -23.713 1.00 77.81 318 GLU A C 1
ATOM 2367 O O . GLU A 1 318 ? 28.991 -22.093 -22.647 1.00 77.81 318 GLU A O 1
ATOM 2372 N N . ASP A 1 319 ? 28.689 -20.185 -23.797 1.00 69.12 319 ASP A N 1
ATOM 2373 C CA . ASP A 1 319 ? 28.327 -19.336 -22.648 1.00 69.12 319 ASP A CA 1
ATOM 2374 C C . ASP A 1 319 ? 26.830 -19.413 -22.254 1.00 69.12 319 ASP A C 1
ATOM 2376 O O . ASP A 1 319 ? 26.387 -18.697 -21.350 1.00 69.12 319 ASP A O 1
ATOM 2380 N N . ARG A 1 320 ? 26.032 -20.249 -22.933 1.00 59.25 320 ARG A N 1
ATOM 2381 C CA . ARG A 1 320 ? 24.599 -20.479 -22.660 1.00 59.25 320 ARG A CA 1
ATOM 2382 C C . ARG A 1 320 ? 24.355 -21.819 -21.980 1.00 59.25 320 ARG A C 1
ATOM 2384 O O . ARG A 1 320 ? 23.473 -21.842 -21.092 1.00 59.25 320 ARG A O 1
#

Sequence (320 aa):
MFRYVPEEVDNLGVVPALGMEESVTSPRDSRTYSVDNAGGRNRLEISEDVLTALDIDIDAVKAGNGPLLDVFAGDRMIAFDKSSAIAVPTDALPDDYEGESENGEVVLHQAQTTTPMMRSWGVTARLTAGIRQAGNGAEDDLGAIKYLPELSDDLGDGIVPAIVTQYGDGRARGDAYSLSRIAANSGKSSSRGFEATIPDDVLDALDLSTDDYEDVPLDDRPPLTVYAGDRIVALGRPGEREVAVSRAQTPSEPAPGLTDIDGIGSELADRLGAAGYETVTDLADATREELLAIDRLGVARADRIMADVTAREQQRGEDR

pLDDT: mean 86.11, std 12.36, range [44.72, 97.38]

Foldseek 3Di:
DWFWDLVCCVVQVWIKIAADDCPPDDPDDLRDWDQDCDPNDTDTDDDPSRCVSQVWDPVCVVVVNTADWDWDDDDRMIIIHGWDKFWAAQVLDPPPDPWDDDPRTWIWTFQDKWQWAQDPVATKTWCFRQCVQLVVPPVPWWWWKAWDLVCLVVRDQLKIKIATDTVVVVDPDPRTWTWDWDADPDPPDRSIITMTHDDQSSQVSQVHGRVLRPPDDRVSRFMWTWIHTHRMIMIYGRDDGDRPPPVPPPCPPPQDWLCNQPLDDPVNQVQCVVLVNGHLVSLQPDDLVSQVVGPPRDSVSSVSRNVRSVVVVVVVVVVD

Organism: Halococcus dombrowskii (NCBI:txid179637)

Radius of gyration: 30.41 Å; chains: 1; bounding box: 69×45×83 Å